Protein AF-A0A399ZXS7-F1 (afdb_monomer)

Structure (mmCIF, N/CA/C/O backbone):
data_AF-A0A399ZXS7-F1
#
_entry.id   AF-A0A399ZXS7-F1
#
loop_
_atom_site.group_PDB
_atom_site.id
_atom_site.type_symbol
_atom_site.label_atom_id
_atom_site.label_alt_id
_atom_site.label_comp_id
_atom_site.label_asym_id
_atom_site.label_entity_id
_atom_site.label_seq_id
_atom_site.pdbx_PDB_ins_code
_atom_site.Cartn_x
_atom_site.Cartn_y
_atom_site.Cartn_z
_atom_site.occupancy
_atom_site.B_iso_or_equiv
_atom_site.auth_seq_id
_atom_site.auth_comp_id
_atom_site.auth_asym_id
_atom_site.auth_atom_id
_atom_site.pdbx_PDB_model_num
ATOM 1 N N . MET A 1 1 ? 24.911 3.613 -15.411 1.00 70.25 1 MET A N 1
ATOM 2 C CA . MET A 1 1 ? 23.514 3.962 -15.050 1.00 70.25 1 MET A CA 1
ATOM 3 C C . MET A 1 1 ? 22.480 3.207 -15.885 1.00 70.25 1 MET A C 1
ATOM 5 O O . MET A 1 1 ? 21.458 2.819 -15.341 1.00 70.25 1 MET A O 1
ATOM 9 N N . THR A 1 2 ? 22.752 2.939 -17.165 1.00 82.31 2 THR A N 1
ATOM 10 C CA . THR A 1 2 ? 21.847 2.236 -18.095 1.00 82.31 2 THR A CA 1
ATOM 11 C C . THR A 1 2 ? 21.507 0.802 -17.672 1.00 82.31 2 THR A C 1
ATOM 13 O O . THR A 1 2 ? 20.351 0.409 -17.765 1.00 82.31 2 THR A O 1
ATOM 16 N N . ALA A 1 3 ? 22.459 0.053 -17.098 1.00 86.25 3 ALA A N 1
ATOM 17 C CA . ALA A 1 3 ? 22.211 -1.308 -16.598 1.00 86.25 3 ALA A CA 1
ATOM 18 C C . ALA A 1 3 ? 21.112 -1.379 -15.516 1.00 86.25 3 ALA A C 1
ATOM 20 O O . ALA A 1 3 ? 20.320 -2.317 -15.493 1.00 86.25 3 ALA A O 1
ATOM 21 N N . PHE A 1 4 ? 21.029 -0.369 -14.643 1.00 86.69 4 PHE A N 1
ATOM 22 C CA . PHE A 1 4 ? 19.985 -0.298 -13.617 1.00 86.69 4 PHE A CA 1
ATOM 23 C C . PHE A 1 4 ? 18.605 -0.018 -14.227 1.00 86.69 4 PHE A C 1
ATOM 25 O O . PHE A 1 4 ? 17.624 -0.627 -13.814 1.00 86.69 4 PHE A O 1
ATOM 32 N N . LEU A 1 5 ? 18.538 0.849 -15.244 1.00 86.25 5 LEU A N 1
ATOM 33 C CA . LEU A 1 5 ? 17.298 1.140 -15.972 1.00 86.25 5 LEU A CA 1
ATOM 34 C C . LEU A 1 5 ? 16.797 -0.084 -16.749 1.00 86.25 5 LEU A C 1
ATOM 36 O O . LEU A 1 5 ? 15.615 -0.389 -16.685 1.00 86.25 5 LEU A O 1
ATOM 40 N N . SER A 1 6 ? 17.699 -0.833 -17.388 1.00 87.62 6 SER A N 1
ATOM 41 C CA . SER A 1 6 ? 17.389 -2.114 -18.043 1.00 87.62 6 SER A CA 1
ATOM 42 C C . SER A 1 6 ? 16.785 -3.129 -17.067 1.00 87.62 6 SER A C 1
ATOM 44 O O . SER A 1 6 ? 15.821 -3.824 -17.388 1.00 87.62 6 SER A O 1
ATOM 46 N N . LEU A 1 7 ? 17.340 -3.220 -15.854 1.00 89.50 7 LEU A N 1
ATOM 47 C CA . LEU A 1 7 ? 16.804 -4.100 -14.818 1.00 89.50 7 LEU A CA 1
ATOM 48 C C . LEU A 1 7 ? 15.416 -3.625 -14.368 1.00 89.50 7 LEU A C 1
ATOM 50 O O . LEU A 1 7 ? 14.494 -4.429 -14.283 1.00 89.50 7 LEU A O 1
ATOM 54 N N . LEU A 1 8 ? 15.243 -2.323 -14.136 1.00 88.62 8 LEU A N 1
ATOM 55 C CA . LEU A 1 8 ? 13.944 -1.742 -13.791 1.00 88.62 8 LEU A CA 1
ATOM 56 C C . LEU A 1 8 ? 12.880 -2.013 -14.856 1.00 88.62 8 LEU A C 1
ATOM 58 O O . LEU A 1 8 ? 11.770 -2.378 -14.488 1.00 88.62 8 LEU A O 1
ATOM 62 N N . ASP A 1 9 ? 13.221 -1.888 -16.136 1.00 89.31 9 ASP A N 1
ATOM 63 C CA . ASP A 1 9 ? 12.300 -2.138 -17.247 1.00 89.31 9 ASP A CA 1
ATOM 64 C C . ASP A 1 9 ? 11.911 -3.623 -17.329 1.00 89.31 9 ASP A C 1
ATOM 66 O O . ASP A 1 9 ? 10.731 -3.974 -17.331 1.00 89.31 9 ASP A O 1
ATOM 70 N N . THR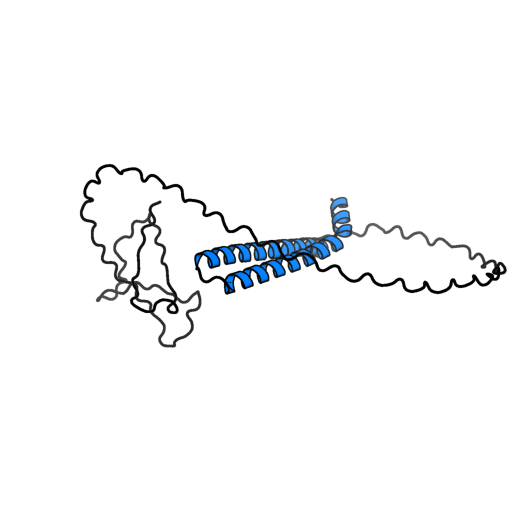 A 1 10 ? 12.901 -4.518 -17.224 1.00 93.00 10 THR A N 1
ATOM 71 C CA . THR A 1 10 ? 12.683 -5.978 -17.204 1.00 93.00 10 THR A CA 1
ATOM 72 C C . THR A 1 10 ? 11.783 -6.412 -16.041 1.00 93.00 10 THR A C 1
ATOM 74 O O . THR A 1 10 ? 10.947 -7.307 -16.183 1.00 93.00 10 THR A O 1
ATOM 77 N N . PHE A 1 11 ? 11.933 -5.779 -14.873 1.00 95.38 11 PHE A N 1
ATOM 78 C CA . PHE A 1 11 ? 11.170 -6.113 -13.669 1.00 95.38 11 PHE A CA 1
ATOM 79 C C . PHE A 1 11 ? 9.956 -5.208 -13.421 1.00 95.38 11 PHE A C 1
ATOM 81 O O . PHE A 1 11 ? 9.241 -5.423 -12.440 1.00 95.38 11 PHE A O 1
ATOM 88 N N . ALA A 1 12 ? 9.658 -4.245 -14.298 1.00 93.38 12 ALA A N 1
ATOM 89 C CA . ALA A 1 12 ? 8.572 -3.285 -14.096 1.00 93.38 12 ALA A CA 1
ATOM 90 C C . ALA A 1 12 ? 7.227 -3.997 -13.890 1.00 93.38 12 ALA A C 1
ATOM 92 O O . ALA A 1 12 ? 6.503 -3.710 -12.935 1.00 93.38 12 ALA A O 1
ATOM 93 N N . ILE A 1 13 ? 6.939 -5.003 -14.724 1.00 95.94 13 ILE A N 1
ATOM 94 C CA . ILE A 1 13 ? 5.722 -5.821 -14.630 1.00 95.94 13 ILE A CA 1
ATOM 95 C C . ILE A 1 13 ? 5.589 -6.508 -13.260 1.00 95.94 13 ILE A C 1
ATOM 97 O O . ILE A 1 13 ? 4.501 -6.548 -12.684 1.00 95.94 13 ILE A O 1
ATOM 101 N N . TRP A 1 14 ? 6.702 -6.982 -12.692 1.00 97.38 14 TRP A N 1
ATOM 102 C CA . TRP A 1 14 ? 6.731 -7.644 -11.389 1.00 97.38 14 TRP A CA 1
ATOM 103 C C . TRP A 1 14 ? 6.484 -6.661 -10.247 1.00 97.38 14 TRP A C 1
ATOM 105 O O . TRP A 1 14 ? 5.747 -6.990 -9.318 1.00 97.38 14 TRP A O 1
ATOM 115 N N . PHE A 1 15 ? 7.025 -5.442 -10.331 1.00 95.94 15 PHE A N 1
ATOM 116 C CA . PHE A 1 15 ? 6.737 -4.388 -9.357 1.00 95.94 15 PHE A CA 1
ATOM 117 C C . PHE A 1 15 ? 5.265 -3.967 -9.381 1.00 95.94 15 PHE A C 1
ATOM 119 O O . PHE A 1 15 ? 4.681 -3.768 -8.315 1.00 95.94 15 PHE A O 1
ATOM 126 N N . TYR A 1 16 ? 4.636 -3.893 -10.558 1.00 95.56 16 TYR A N 1
ATOM 127 C CA . TYR A 1 16 ? 3.201 -3.615 -10.654 1.00 95.56 16 TYR A CA 1
ATOM 128 C C . TYR A 1 16 ? 2.357 -4.735 -10.037 1.00 95.56 16 TYR A C 1
ATOM 130 O O . TYR A 1 16 ? 1.465 -4.448 -9.239 1.00 95.56 16 TYR A O 1
ATOM 138 N N . LEU A 1 17 ? 2.662 -6.005 -10.332 1.00 97.94 17 LEU A N 1
ATOM 139 C CA . LEU A 1 17 ? 1.962 -7.143 -9.723 1.00 97.94 17 LEU A CA 1
ATOM 140 C C . LEU A 1 17 ? 2.122 -7.161 -8.198 1.00 97.94 17 LEU A C 1
ATOM 142 O O . LEU A 1 17 ? 1.132 -7.278 -7.476 1.00 97.94 17 LEU A O 1
ATOM 146 N N . LEU A 1 18 ? 3.349 -6.989 -7.702 1.00 97.56 18 LEU A N 1
ATOM 147 C CA . LEU A 1 18 ? 3.639 -6.945 -6.269 1.00 97.56 18 LEU A CA 1
ATOM 148 C C . LEU A 1 18 ? 2.934 -5.767 -5.585 1.00 97.56 18 LEU A C 1
ATOM 150 O O . LEU A 1 18 ? 2.382 -5.927 -4.498 1.00 97.56 18 LEU A O 1
ATOM 154 N N . GLY A 1 19 ? 2.890 -4.605 -6.236 1.00 97.50 19 GLY A N 1
ATOM 155 C CA . GLY A 1 19 ? 2.179 -3.435 -5.736 1.00 97.50 19 GLY A CA 1
ATOM 156 C C . GLY A 1 19 ? 0.663 -3.645 -5.661 1.00 97.50 19 GLY A C 1
ATOM 157 O O . GLY A 1 19 ? 0.061 -3.326 -4.639 1.00 97.50 19 GLY A O 1
ATOM 158 N N . VAL A 1 20 ? 0.042 -4.246 -6.683 1.00 97.75 20 VAL A N 1
ATOM 159 C CA . VAL A 1 20 ? -1.398 -4.570 -6.670 1.00 97.75 20 VAL A CA 1
ATOM 160 C C . VAL A 1 20 ? -1.726 -5.569 -5.560 1.00 97.75 20 VAL A C 1
ATOM 162 O O . VAL A 1 20 ? -2.664 -5.348 -4.792 1.00 97.75 20 VAL A O 1
ATOM 165 N N . VAL A 1 21 ? -0.935 -6.637 -5.419 1.00 98.19 21 VAL A N 1
ATOM 166 C CA . VAL A 1 21 ? -1.107 -7.621 -4.337 1.00 98.19 21 VAL A CA 1
ATOM 167 C C . VAL A 1 21 ? -0.925 -6.962 -2.966 1.00 98.19 21 VAL A C 1
ATOM 169 O O . VAL A 1 21 ? -1.733 -7.190 -2.065 1.00 98.19 21 VAL A O 1
ATOM 172 N N . GLY A 1 22 ? 0.081 -6.098 -2.812 1.00 97.44 22 GLY A N 1
ATOM 173 C CA . GLY A 1 22 ? 0.327 -5.337 -1.588 1.00 97.44 22 GLY A CA 1
ATOM 174 C C . GLY A 1 22 ? -0.827 -4.401 -1.215 1.00 97.44 22 GLY A C 1
ATOM 175 O O . GLY A 1 22 ? -1.231 -4.350 -0.052 1.00 97.44 22 GLY A O 1
ATOM 176 N N . ILE A 1 23 ? -1.424 -3.715 -2.195 1.00 97.81 23 ILE A N 1
ATOM 177 C CA . ILE A 1 23 ? -2.607 -2.866 -1.988 1.00 97.81 23 ILE A CA 1
ATOM 178 C C . ILE A 1 23 ? -3.813 -3.711 -1.561 1.00 97.81 23 ILE A C 1
ATOM 180 O O . ILE A 1 23 ? -4.470 -3.372 -0.577 1.00 97.81 23 ILE A O 1
ATOM 184 N N . LEU A 1 24 ? -4.087 -4.831 -2.238 1.00 97.88 24 LEU A N 1
ATOM 185 C CA . LEU A 1 24 ? -5.179 -5.739 -1.863 1.00 97.88 24 LEU A CA 1
ATOM 186 C C . LEU A 1 24 ? -4.998 -6.293 -0.443 1.00 97.88 24 LEU A C 1
ATOM 188 O O . LEU A 1 24 ? -5.961 -6.364 0.326 1.00 97.88 24 LEU A O 1
ATOM 192 N N . PHE A 1 25 ? -3.764 -6.629 -0.065 1.00 97.88 25 PHE A N 1
ATOM 193 C CA . PHE A 1 25 ? -3.428 -7.049 1.292 1.00 97.88 25 PHE A CA 1
ATOM 194 C C . PHE A 1 25 ? -3.680 -5.935 2.323 1.00 97.88 25 PHE A C 1
ATOM 196 O O . PHE A 1 25 ? -4.293 -6.184 3.363 1.00 97.88 25 PHE A O 1
ATOM 203 N N . GLY A 1 26 ? -3.291 -4.693 2.015 1.00 96.81 26 GLY A N 1
ATOM 204 C CA . GLY A 1 26 ? -3.579 -3.524 2.852 1.00 96.81 26 GLY A CA 1
ATOM 205 C C . GLY A 1 26 ? -5.081 -3.272 3.027 1.00 96.81 26 GLY A C 1
ATOM 206 O O . GLY A 1 26 ? -5.546 -3.043 4.145 1.00 96.81 26 GLY A O 1
ATOM 207 N N . ILE A 1 27 ? -5.867 -3.400 1.952 1.00 97.44 27 ILE A N 1
ATOM 208 C CA . ILE A 1 27 ? -7.334 -3.291 1.994 1.00 97.44 27 ILE A CA 1
ATOM 209 C C . ILE A 1 27 ? -7.932 -4.375 2.898 1.00 97.44 27 ILE A C 1
ATOM 211 O O . ILE A 1 27 ? -8.787 -4.075 3.736 1.00 97.44 27 ILE A O 1
ATOM 215 N N . LYS A 1 28 ? -7.467 -5.625 2.777 1.00 97.56 28 LYS A N 1
ATOM 216 C CA . LYS A 1 28 ? -7.898 -6.722 3.653 1.00 97.56 28 LYS A CA 1
ATOM 217 C C . LYS A 1 28 ? -7.623 -6.399 5.125 1.00 97.56 28 LYS A C 1
ATOM 219 O O . LYS A 1 28 ? -8.539 -6.493 5.940 1.00 97.56 28 LYS A O 1
ATOM 224 N N . MET A 1 29 ? -6.405 -5.966 5.461 1.00 96.75 29 MET A N 1
ATOM 225 C CA . MET A 1 29 ? -6.056 -5.568 6.832 1.00 96.75 29 MET A CA 1
ATOM 226 C C . MET A 1 29 ? -6.936 -4.427 7.352 1.00 96.75 29 MET A C 1
ATOM 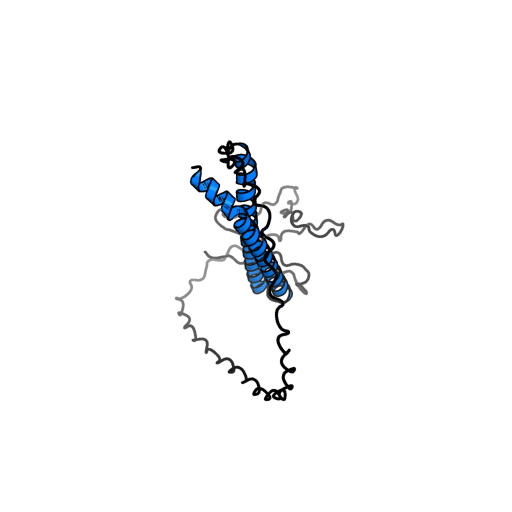228 O O . MET A 1 29 ? -7.345 -4.441 8.513 1.00 96.75 29 MET A O 1
ATOM 232 N N . LEU A 1 30 ? -7.268 -3.456 6.499 1.00 96.19 30 LEU A N 1
ATOM 233 C CA . LEU A 1 30 ? -8.136 -2.343 6.867 1.00 96.19 30 LEU A CA 1
ATOM 234 C C . LEU A 1 30 ? -9.568 -2.806 7.172 1.00 96.19 30 LEU A C 1
ATOM 236 O O . LEU A 1 30 ? -10.179 -2.323 8.128 1.00 96.19 30 LEU A O 1
ATOM 240 N N . PHE A 1 31 ? -10.111 -3.746 6.393 1.00 97.38 31 PHE A N 1
ATOM 241 C CA . PHE A 1 31 ? -11.417 -4.341 6.684 1.00 97.38 31 PHE A CA 1
ATOM 242 C C . PHE A 1 31 ? -11.410 -5.137 7.986 1.00 97.38 31 PHE A C 1
ATOM 244 O O . PHE A 1 31 ? -12.339 -4.989 8.782 1.00 97.38 31 PHE A O 1
ATOM 251 N N . ASP A 1 32 ? -10.357 -5.915 8.234 1.00 96.25 32 ASP A N 1
ATOM 252 C CA . ASP A 1 32 ? -10.213 -6.692 9.465 1.00 96.25 32 ASP A CA 1
ATOM 253 C C . ASP A 1 32 ? -10.122 -5.756 10.693 1.00 96.25 32 ASP A C 1
ATOM 255 O O . ASP A 1 32 ? -10.828 -5.960 11.684 1.00 96.25 32 ASP A O 1
ATOM 259 N N . ALA A 1 33 ? -9.370 -4.650 10.601 1.00 95.38 33 ALA A N 1
ATOM 260 C CA . ALA A 1 33 ? -9.300 -3.624 11.647 1.00 95.38 33 ALA A CA 1
ATOM 261 C C . ALA A 1 33 ? -10.648 -2.914 11.877 1.00 95.38 33 ALA A C 1
ATOM 263 O O . ALA A 1 33 ? -11.069 -2.729 13.020 1.00 95.38 33 ALA A O 1
ATOM 264 N N . ARG A 1 34 ? -11.373 -2.562 10.806 1.00 94.50 34 ARG A N 1
ATOM 265 C CA . ARG A 1 34 ? -12.714 -1.955 10.907 1.00 94.50 34 ARG A CA 1
ATOM 266 C C . ARG A 1 34 ? -13.735 -2.906 11.514 1.00 94.50 34 ARG A C 1
ATOM 268 O O . ARG A 1 34 ? -14.610 -2.463 12.254 1.00 94.50 34 ARG A O 1
ATOM 275 N N . ARG A 1 35 ? -13.650 -4.198 11.192 1.00 95.44 35 ARG A N 1
ATOM 276 C CA . ARG A 1 35 ? -14.524 -5.217 11.772 1.00 95.44 35 ARG A CA 1
ATOM 277 C C . ARG A 1 35 ? -14.259 -5.356 13.267 1.00 95.44 35 ARG A C 1
ATOM 279 O O . ARG A 1 35 ? -15.221 -5.337 14.025 1.00 95.44 35 ARG A O 1
ATOM 286 N N . ALA A 1 36 ? -12.990 -5.402 13.677 1.00 94.81 36 ALA A N 1
ATOM 287 C CA . ALA A 1 36 ? -12.611 -5.436 15.088 1.00 94.81 36 ALA A CA 1
ATOM 288 C C . ALA A 1 36 ? -13.116 -4.196 15.844 1.00 94.81 36 ALA A C 1
ATOM 290 O O . ALA A 1 36 ? -13.767 -4.335 16.873 1.00 94.81 36 ALA A O 1
ATOM 291 N N . ALA A 1 37 ? -12.933 -2.995 15.285 1.00 94.06 37 ALA A N 1
ATOM 292 C CA . ALA A 1 37 ? -13.393 -1.748 15.902 1.00 94.06 37 ALA A CA 1
ATOM 293 C C . ALA A 1 37 ? -14.918 -1.680 16.119 1.00 94.06 37 ALA A C 1
ATOM 295 O O . ALA A 1 37 ? -15.384 -0.959 16.995 1.00 94.06 37 ALA A O 1
ATOM 296 N N . ARG A 1 38 ? -15.715 -2.408 15.322 1.00 93.88 38 ARG A N 1
ATOM 297 C CA . ARG A 1 38 ? -17.179 -2.473 15.486 1.00 93.88 38 ARG A CA 1
ATOM 298 C C . ARG A 1 38 ? -17.625 -3.431 16.588 1.00 93.88 38 ARG A C 1
ATOM 300 O O . ARG A 1 38 ? -18.753 -3.314 17.050 1.00 93.88 38 ARG A O 1
ATOM 307 N N . THR A 1 39 ? -16.787 -4.395 16.962 1.00 96.31 39 THR A N 1
ATOM 308 C CA . THR A 1 39 ? -17.126 -5.423 17.958 1.00 96.31 39 THR A CA 1
ATOM 309 C C . THR A 1 39 ? -16.624 -5.100 19.363 1.00 96.31 39 THR A C 1
ATOM 311 O O . THR A 1 39 ? -17.034 -5.757 20.313 1.00 96.31 39 THR A O 1
ATOM 314 N N . THR A 1 40 ? -15.745 -4.111 19.509 1.00 95.06 40 THR A N 1
ATOM 315 C CA . THR A 1 40 ? -15.150 -3.724 20.793 1.00 95.06 40 THR A CA 1
ATOM 316 C C . THR A 1 40 ? -16.048 -2.738 21.535 1.00 95.06 40 THR A C 1
ATOM 318 O O . THR A 1 40 ? -16.435 -1.714 20.972 1.00 95.06 40 THR A O 1
ATOM 321 N N . LEU A 1 41 ? -16.355 -3.023 22.803 1.00 94.38 41 LEU A N 1
ATOM 322 C CA . LEU A 1 41 ? -17.134 -2.127 23.671 1.00 94.38 41 LEU A CA 1
ATOM 323 C C . LEU A 1 41 ? -16.248 -1.173 24.480 1.00 94.38 41 LEU A C 1
ATOM 325 O O . LEU A 1 41 ? -16.730 -0.153 24.967 1.00 94.38 41 LEU A O 1
ATOM 329 N N . PHE A 1 42 ? -14.960 -1.485 24.632 1.00 95.75 42 PHE A N 1
ATOM 330 C CA . PHE A 1 42 ? -14.044 -0.687 25.436 1.00 95.75 42 PHE A CA 1
ATOM 331 C C . PHE A 1 42 ? -13.261 0.305 24.579 1.00 95.75 42 PHE A C 1
ATOM 333 O O . PHE A 1 42 ? -12.686 -0.048 23.550 1.00 95.75 42 PHE A O 1
ATOM 340 N N . THR A 1 43 ? -13.161 1.547 25.059 1.00 93.06 43 THR A N 1
ATOM 341 C CA . THR A 1 43 ? -12.425 2.608 24.353 1.00 93.06 43 THR A CA 1
ATOM 342 C C . THR A 1 43 ? -10.942 2.269 24.157 1.00 93.06 43 THR A C 1
ATOM 344 O O . THR A 1 43 ? -10.358 2.660 23.152 1.00 93.06 43 THR A O 1
ATOM 347 N N . LEU A 1 44 ? -10.342 1.512 25.087 1.00 94.50 44 LEU A N 1
ATOM 348 C CA . LEU A 1 44 ? -8.947 1.062 24.996 1.00 94.50 44 LEU A CA 1
ATOM 349 C C . LEU A 1 44 ? -8.732 0.105 23.817 1.00 94.50 44 LEU A C 1
ATOM 351 O O . LEU A 1 44 ? -7.741 0.203 23.098 1.00 94.50 44 LEU A O 1
ATOM 355 N N . GLU A 1 45 ? -9.684 -0.794 23.571 1.00 92.25 45 GLU A N 1
ATOM 356 C CA . GLU A 1 45 ? -9.623 -1.707 22.428 1.00 92.25 45 GLU A CA 1
ATOM 357 C C . GLU A 1 45 ? -9.843 -0.962 21.106 1.00 92.25 45 GLU A C 1
ATOM 359 O O . GLU A 1 45 ? -9.250 -1.307 20.082 1.00 92.25 45 GLU A O 1
ATOM 364 N N . GLN A 1 46 ? -10.650 0.103 21.133 1.00 91.06 46 GLN A N 1
ATOM 365 C CA . GLN A 1 46 ? -10.878 0.961 19.976 1.00 91.06 46 GLN A CA 1
ATOM 366 C C . GLN A 1 46 ? -9.612 1.731 19.568 1.00 91.06 46 GLN A C 1
ATOM 368 O O . GLN A 1 46 ? -9.334 1.851 18.374 1.00 91.06 46 GLN A O 1
ATOM 373 N N . GLU A 1 47 ? -8.817 2.203 20.533 1.00 92.69 47 GLU A N 1
ATOM 374 C CA . GLU A 1 47 ? -7.512 2.831 20.274 1.00 92.69 47 GLU A CA 1
ATOM 375 C C . GLU A 1 47 ? -6.509 1.821 19.696 1.00 92.69 47 GLU A C 1
ATOM 377 O O . GLU A 1 47 ? -5.787 2.112 18.743 1.00 92.69 47 GLU A O 1
ATOM 382 N N . GLN A 1 48 ? -6.526 0.576 20.175 1.00 95.00 48 GLN A N 1
ATOM 383 C CA . GLN A 1 48 ? -5.696 -0.467 19.575 1.00 95.00 48 GLN A CA 1
ATOM 384 C C . GLN A 1 48 ? -6.137 -0.808 18.139 1.00 95.00 48 GLN A C 1
ATOM 386 O O . GLN A 1 48 ? -5.305 -1.083 17.268 1.00 95.00 48 GLN A O 1
ATOM 391 N N . ALA A 1 49 ? -7.443 -0.797 17.861 1.00 93.25 49 ALA A N 1
ATOM 392 C CA . ALA A 1 49 ? -7.970 -1.033 16.521 1.00 93.25 49 ALA A CA 1
ATOM 393 C C . ALA A 1 49 ? -7.630 0.113 15.550 1.00 93.25 49 ALA A C 1
ATOM 395 O O . ALA A 1 49 ? -7.369 -0.150 14.371 1.00 93.25 49 ALA A O 1
ATOM 396 N N . SER A 1 50 ? -7.587 1.363 16.025 1.00 92.81 50 SER A N 1
ATOM 397 C CA . SER A 1 50 ? -7.197 2.512 15.202 1.00 92.81 50 SER A CA 1
ATOM 398 C C . SER A 1 50 ? -5.708 2.486 14.842 1.00 92.81 50 SER A C 1
ATOM 400 O O . SER A 1 50 ? -5.384 2.730 13.679 1.00 92.81 50 SER A O 1
ATOM 402 N N . ASP A 1 51 ? -4.819 2.078 15.758 1.00 96.00 51 ASP A N 1
ATOM 403 C CA . ASP A 1 51 ? -3.389 1.896 15.447 1.00 96.00 51 ASP A CA 1
ATOM 404 C C . ASP A 1 51 ? -3.187 0.839 14.347 1.00 96.00 51 ASP A C 1
ATOM 406 O O . ASP A 1 51 ? -2.454 1.044 13.376 1.00 96.00 51 ASP A O 1
ATOM 410 N N . ARG A 1 52 ? -3.924 -0.280 14.418 1.00 94.88 52 ARG A N 1
ATOM 411 C CA . ARG A 1 52 ? -3.897 -1.312 13.363 1.00 94.88 52 ARG A CA 1
ATOM 412 C C . ARG A 1 52 ? -4.390 -0.779 12.018 1.00 94.88 52 ARG A C 1
ATOM 414 O O . ARG A 1 52 ? -3.795 -1.090 10.986 1.00 94.88 52 ARG A O 1
ATOM 421 N N . ALA A 1 53 ? -5.449 0.030 12.017 1.00 94.69 53 ALA A N 1
ATOM 422 C CA . ALA A 1 53 ? -5.952 0.655 10.799 1.00 94.69 53 ALA A CA 1
ATOM 423 C C . ALA A 1 53 ? -4.928 1.632 10.197 1.00 94.69 53 ALA A C 1
ATOM 425 O O . ALA A 1 53 ? -4.727 1.627 8.983 1.00 94.69 53 ALA A O 1
ATOM 426 N N . PHE A 1 54 ? -4.238 2.419 11.028 1.00 95.69 54 PHE A N 1
ATOM 427 C CA . PHE A 1 54 ? -3.197 3.342 10.573 1.00 95.69 54 PHE A CA 1
ATOM 428 C C . PHE A 1 54 ? -2.021 2.601 9.925 1.00 95.69 54 PHE A C 1
ATOM 430 O O . PHE A 1 54 ? -1.592 2.963 8.830 1.00 95.69 54 PHE A O 1
ATOM 437 N N . ARG A 1 55 ? -1.565 1.493 10.524 1.00 95.94 55 ARG A N 1
ATOM 438 C CA . ARG A 1 55 ? -0.531 0.634 9.919 1.00 95.94 55 ARG A CA 1
ATOM 439 C C . ARG A 1 55 ? -0.958 0.081 8.559 1.00 95.94 55 ARG A C 1
ATOM 441 O O . ARG A 1 55 ? -0.157 0.093 7.630 1.00 95.94 55 ARG A O 1
ATOM 448 N N . ALA A 1 56 ? -2.210 -0.355 8.413 1.00 95.69 56 ALA A N 1
ATOM 449 C CA . ALA A 1 56 ? -2.729 -0.832 7.129 1.00 95.69 56 ALA A CA 1
ATOM 450 C C . ALA A 1 56 ? -2.708 0.270 6.052 1.00 95.69 56 ALA A C 1
ATOM 452 O O . ALA A 1 56 ? -2.313 0.015 4.914 1.00 95.69 56 ALA A O 1
ATOM 453 N N . VAL A 1 57 ? -3.069 1.506 6.421 1.00 97.12 57 VAL A N 1
ATOM 454 C CA . VAL A 1 57 ? -2.999 2.674 5.526 1.00 97.12 57 VAL A CA 1
ATOM 455 C C . VAL A 1 57 ? -1.556 2.985 5.131 1.00 97.12 57 VAL A C 1
ATOM 457 O O . VAL A 1 57 ? -1.304 3.237 3.956 1.00 97.12 57 VAL A O 1
ATOM 460 N N . LEU A 1 58 ? -0.603 2.918 6.066 1.00 97.25 58 LEU A N 1
ATOM 461 C CA . LEU A 1 58 ? 0.816 3.121 5.759 1.00 97.25 58 LEU A CA 1
ATOM 462 C C . LEU A 1 58 ? 1.355 2.066 4.789 1.00 97.25 58 LEU A C 1
ATOM 464 O O . LEU A 1 58 ? 2.055 2.417 3.845 1.00 97.25 58 LEU A O 1
ATOM 468 N N . VAL A 1 59 ? 0.999 0.791 4.973 1.00 95.25 59 VAL A N 1
ATOM 469 C CA . VAL A 1 59 ? 1.395 -0.288 4.052 1.00 95.25 59 VAL A CA 1
ATOM 470 C C . VAL A 1 59 ? 0.814 -0.047 2.656 1.00 95.25 59 VAL A C 1
ATOM 472 O O . VAL A 1 59 ? 1.545 -0.090 1.668 1.00 95.25 59 VAL A O 1
ATOM 475 N N . MET A 1 60 ? -0.481 0.275 2.564 1.00 97.44 60 MET A N 1
ATOM 476 C CA . MET A 1 60 ? -1.137 0.589 1.290 1.00 97.44 60 MET A CA 1
ATOM 477 C C . MET A 1 60 ? -0.501 1.813 0.611 1.00 97.44 60 MET A C 1
ATOM 479 O O . MET A 1 60 ? -0.226 1.789 -0.590 1.00 97.44 60 MET A O 1
ATOM 483 N N . GLY A 1 61 ? -0.225 2.866 1.385 1.00 97.56 61 GLY A N 1
ATOM 484 C CA . GLY A 1 61 ? 0.455 4.075 0.927 1.00 97.56 61 GLY A CA 1
ATOM 485 C C . GLY A 1 61 ? 1.873 3.797 0.431 1.00 97.56 61 GLY A C 1
ATOM 486 O O . GLY A 1 61 ? 2.250 4.300 -0.622 1.00 97.56 61 GLY A O 1
ATOM 487 N N . GLY A 1 62 ? 2.624 2.932 1.119 1.00 97.94 62 GLY A N 1
ATOM 488 C CA . GLY A 1 62 ? 3.964 2.503 0.715 1.00 97.94 62 GLY A CA 1
ATOM 489 C C . GLY A 1 62 ? 3.979 1.794 -0.641 1.00 97.94 62 GLY A C 1
ATOM 490 O O . GLY A 1 62 ? 4.767 2.159 -1.511 1.00 97.94 62 GLY A O 1
ATOM 491 N N . PHE A 1 63 ? 3.070 0.840 -0.871 1.00 98.12 63 PHE A N 1
ATOM 492 C CA . PHE A 1 63 ? 2.953 0.175 -2.177 1.00 98.12 63 PHE A CA 1
ATOM 493 C C . PHE A 1 63 ? 2.459 1.115 -3.281 1.00 98.12 63 PHE A C 1
ATOM 495 O O . PHE A 1 63 ? 2.939 1.041 -4.412 1.00 98.12 63 PHE A O 1
ATOM 502 N N . THR A 1 64 ? 1.545 2.033 -2.956 1.00 97.81 64 THR A N 1
ATOM 503 C CA . THR A 1 64 ? 1.072 3.053 -3.905 1.00 97.81 64 THR A CA 1
ATOM 504 C C . THR A 1 64 ? 2.212 3.984 -4.318 1.00 97.81 64 THR A C 1
ATOM 506 O O . THR A 1 64 ? 2.387 4.254 -5.504 1.00 97.81 64 THR A O 1
ATOM 509 N N . LEU A 1 65 ? 3.030 4.428 -3.357 1.00 98.06 65 LEU A N 1
ATOM 510 C CA . LEU A 1 65 ? 4.216 5.240 -3.611 1.00 98.06 65 LEU A CA 1
ATOM 511 C C . LEU A 1 65 ? 5.239 4.475 -4.460 1.00 98.06 65 LEU A C 1
ATOM 513 O O . LEU A 1 65 ? 5.771 5.035 -5.411 1.00 98.06 65 LEU A O 1
ATOM 517 N N . LEU A 1 66 ? 5.472 3.191 -4.172 1.00 96.50 66 LEU A N 1
ATOM 518 C CA . LEU A 1 66 ? 6.364 2.341 -4.965 1.00 96.50 66 LEU A CA 1
ATOM 519 C C . LEU A 1 66 ? 5.912 2.262 -6.429 1.00 96.50 66 LEU A C 1
ATOM 521 O O . LEU A 1 66 ? 6.718 2.503 -7.327 1.00 96.50 66 LEU A O 1
ATOM 525 N N . ILE A 1 67 ? 4.626 1.991 -6.677 1.00 96.81 67 ILE A N 1
ATOM 526 C CA . ILE A 1 67 ? 4.060 1.973 -8.035 1.00 96.81 67 ILE A CA 1
ATOM 527 C C . ILE A 1 67 ? 4.220 3.344 -8.703 1.00 96.81 67 ILE A C 1
ATOM 529 O O . ILE A 1 67 ? 4.626 3.412 -9.863 1.00 96.81 67 ILE A O 1
ATOM 533 N N . ALA A 1 68 ? 3.928 4.430 -7.983 1.00 97.44 68 ALA A N 1
ATOM 534 C CA . ALA A 1 68 ? 4.040 5.789 -8.505 1.00 97.44 68 ALA A CA 1
ATOM 535 C C . ALA A 1 68 ? 5.484 6.153 -8.879 1.00 97.44 68 ALA A C 1
ATOM 537 O O . ALA A 1 68 ? 5.702 6.779 -9.913 1.00 97.44 68 ALA A O 1
ATOM 538 N N . VAL A 1 69 ? 6.472 5.727 -8.087 1.00 96.06 69 VAL A N 1
ATOM 539 C CA . VAL A 1 69 ? 7.896 5.937 -8.381 1.00 96.06 69 VAL A CA 1
ATOM 540 C C . VAL A 1 69 ? 8.314 5.160 -9.627 1.00 96.06 69 VAL A C 1
ATOM 542 O O . VAL A 1 69 ? 8.914 5.750 -10.520 1.00 96.06 69 VAL A O 1
ATOM 545 N N . VAL A 1 70 ? 7.962 3.873 -9.736 1.00 94.69 70 VAL A N 1
ATOM 546 C CA . VAL A 1 70 ? 8.281 3.060 -10.927 1.00 94.69 70 VAL A CA 1
ATOM 547 C C . VAL A 1 70 ? 7.617 3.640 -12.179 1.00 94.69 70 VAL A C 1
ATOM 549 O O . VAL A 1 70 ? 8.274 3.822 -13.202 1.00 94.69 70 VAL A O 1
ATOM 552 N N . ALA A 1 71 ? 6.337 4.010 -12.088 1.00 94.94 71 ALA A N 1
ATOM 553 C CA . ALA A 1 71 ? 5.618 4.652 -13.185 1.00 94.94 71 ALA A CA 1
ATOM 554 C C . ALA A 1 71 ? 6.228 6.009 -13.565 1.00 94.94 71 ALA A C 1
ATOM 556 O O . ALA A 1 71 ? 6.376 6.299 -14.748 1.00 94.94 71 ALA A O 1
ATOM 557 N N . GLY A 1 72 ? 6.623 6.818 -12.580 1.00 95.31 72 GLY A N 1
ATOM 558 C CA . GLY A 1 72 ? 7.296 8.093 -12.803 1.00 95.31 72 GLY A CA 1
ATOM 559 C C . GLY A 1 72 ? 8.643 7.919 -13.501 1.00 95.31 72 GLY A C 1
ATOM 560 O O . GLY A 1 72 ? 8.915 8.607 -14.481 1.00 95.31 72 GLY A O 1
ATOM 561 N N . ILE A 1 73 ? 9.465 6.963 -13.060 1.00 92.75 73 ILE A N 1
ATOM 562 C CA . ILE A 1 73 ? 10.742 6.656 -13.718 1.00 92.75 73 ILE A CA 1
ATOM 563 C C . ILE A 1 73 ? 10.495 6.246 -15.173 1.00 92.75 73 ILE A C 1
ATOM 565 O O . ILE A 1 73 ? 11.115 6.812 -16.067 1.00 92.75 73 ILE A O 1
ATOM 569 N N . ASN A 1 74 ? 9.544 5.351 -15.442 1.00 90.69 74 ASN A N 1
ATOM 570 C CA . ASN A 1 74 ? 9.242 4.935 -16.814 1.00 90.69 74 ASN A CA 1
ATOM 571 C C . ASN A 1 74 ? 8.713 6.089 -17.681 1.00 90.69 74 ASN A C 1
ATOM 573 O O . ASN A 1 74 ? 9.122 6.223 -18.832 1.00 90.69 74 ASN A O 1
ATOM 577 N N . ALA A 1 75 ? 7.862 6.958 -17.130 1.00 93.81 75 ALA A N 1
ATOM 578 C CA . ALA A 1 75 ? 7.279 8.082 -17.860 1.00 93.81 75 ALA A CA 1
ATOM 579 C C . ALA A 1 75 ? 8.285 9.205 -18.164 1.00 93.81 75 ALA A C 1
ATOM 581 O O . ALA A 1 75 ? 8.226 9.800 -19.237 1.00 93.81 75 ALA A O 1
ATOM 582 N N . PHE A 1 76 ? 9.203 9.507 -17.239 1.00 95.25 76 PHE A N 1
ATOM 583 C CA . PHE A 1 76 ? 10.140 10.629 -17.382 1.00 95.25 76 PHE A CA 1
ATOM 584 C C . PHE A 1 76 ? 11.530 10.214 -17.874 1.00 95.25 76 PHE A C 1
ATOM 586 O O . PHE A 1 76 ? 12.203 11.006 -18.529 1.00 95.25 76 PHE A O 1
ATOM 593 N N . VAL A 1 77 ? 11.986 8.998 -17.572 1.00 90.19 77 VAL A N 1
ATOM 594 C CA . VAL A 1 77 ? 13.313 8.512 -17.983 1.00 90.19 77 VAL A CA 1
ATOM 595 C C . VAL A 1 77 ? 13.230 7.735 -19.290 1.00 90.19 77 VAL A C 1
ATOM 597 O O . VAL A 1 77 ? 14.090 7.931 -20.142 1.00 90.19 77 VAL A O 1
ATOM 600 N N . GLY A 1 78 ? 12.182 6.929 -19.488 1.00 86.56 78 GLY A N 1
ATOM 601 C CA . GLY A 1 78 ? 12.004 6.101 -20.688 1.00 86.56 78 GLY A CA 1
ATOM 602 C C . GLY A 1 78 ? 12.163 6.872 -22.006 1.00 86.56 78 GLY A C 1
ATOM 603 O O . GLY A 1 78 ? 13.001 6.487 -22.817 1.00 86.56 78 GLY A O 1
ATOM 604 N N . PRO A 1 79 ? 11.464 8.007 -22.209 1.00 88.06 79 PRO A N 1
ATOM 605 C CA . PRO A 1 79 ? 11.581 8.788 -23.444 1.00 88.06 79 PRO A CA 1
ATOM 606 C C . PRO A 1 79 ? 12.959 9.422 -23.676 1.00 88.06 79 PRO A C 1
ATOM 608 O O . PRO A 1 79 ? 13.296 9.756 -24.808 1.00 88.06 79 PRO A O 1
ATOM 611 N N . ASN A 1 80 ? 13.746 9.620 -22.614 1.00 88.31 80 ASN A N 1
ATOM 612 C CA . ASN A 1 80 ? 15.069 10.244 -22.690 1.00 88.31 80 ASN A CA 1
ATOM 613 C C . ASN A 1 80 ? 16.187 9.233 -22.981 1.00 88.31 80 ASN A C 1
ATOM 615 O O . ASN A 1 80 ? 17.320 9.631 -23.251 1.00 88.31 80 ASN A O 1
ATOM 619 N N . VAL A 1 81 ? 15.895 7.933 -22.916 1.00 84.81 81 VAL A N 1
ATOM 620 C CA . VAL A 1 81 ? 16.834 6.890 -23.316 1.00 84.81 81 VAL A CA 1
ATOM 621 C C . VAL A 1 81 ? 16.666 6.680 -24.814 1.00 84.81 81 VAL A C 1
ATOM 623 O O . VAL A 1 81 ? 15.677 6.104 -25.261 1.00 84.81 81 VAL A O 1
ATOM 626 N N . THR A 1 82 ? 17.630 7.166 -25.601 1.00 84.00 82 THR A N 1
ATOM 627 C CA . THR A 1 82 ? 17.699 6.848 -27.030 1.00 84.00 82 THR A CA 1
ATOM 628 C C . THR A 1 82 ? 17.679 5.328 -27.170 1.00 84.00 82 THR A C 1
ATOM 630 O O . THR A 1 82 ? 18.537 4.682 -26.559 1.00 84.00 82 THR A O 1
ATOM 633 N N . PRO A 1 83 ? 16.723 4.742 -27.915 1.00 76.75 83 PRO A N 1
ATOM 634 C CA . PRO A 1 83 ? 16.705 3.305 -28.116 1.00 76.75 83 PRO A CA 1
ATOM 635 C C . PRO A 1 83 ? 18.050 2.904 -28.715 1.00 76.75 83 PRO A C 1
ATOM 637 O O . PRO A 1 83 ? 18.477 3.466 -29.728 1.00 76.75 83 PRO A O 1
ATOM 640 N N . GLU A 1 84 ? 18.743 1.977 -28.052 1.00 77.25 84 GLU A N 1
ATOM 641 C CA . GLU A 1 84 ? 19.915 1.343 -28.644 1.00 77.25 84 GLU A CA 1
ATOM 642 C C . GLU A 1 84 ? 19.456 0.762 -29.987 1.00 77.25 84 GLU A C 1
ATOM 644 O O . GLU A 1 84 ? 18.344 0.215 -30.035 1.00 77.25 84 GLU A O 1
ATOM 649 N N . PRO A 1 85 ? 20.206 0.964 -31.088 1.00 78.50 85 PRO A N 1
ATOM 650 C CA . PRO A 1 85 ? 19.818 0.436 -32.383 1.00 78.50 85 PRO A CA 1
ATOM 651 C C . PRO A 1 85 ? 19.585 -1.052 -32.188 1.00 78.50 85 PRO A C 1
ATOM 653 O O . PRO A 1 85 ? 20.517 -1.812 -31.945 1.00 78.50 85 PRO A O 1
ATOM 656 N N . THR A 1 86 ? 18.312 -1.447 -32.198 1.00 76.50 86 THR A N 1
ATOM 657 C CA . THR A 1 86 ? 17.955 -2.852 -32.170 1.00 76.50 86 THR A CA 1
ATOM 658 C C . THR A 1 86 ? 18.664 -3.417 -33.380 1.00 76.50 86 THR A C 1
ATOM 660 O O . THR A 1 86 ? 18.415 -2.930 -34.486 1.00 76.50 86 THR A O 1
ATOM 663 N N . ASP A 1 87 ? 19.593 -4.350 -33.165 1.00 70.50 87 ASP A N 1
ATOM 664 C CA . ASP A 1 87 ? 20.169 -5.147 -34.237 1.00 70.50 87 ASP A CA 1
ATOM 665 C C . ASP A 1 87 ? 18.984 -5.849 -34.889 1.00 70.50 87 ASP A C 1
ATOM 667 O O . ASP A 1 87 ? 18.540 -6.912 -34.459 1.00 70.50 87 ASP A O 1
ATOM 671 N N . VAL A 1 88 ? 18.381 -5.177 -35.870 1.00 76.31 88 VAL A N 1
ATOM 672 C CA . VAL A 1 88 ? 17.372 -5.753 -36.733 1.00 76.31 88 VAL A CA 1
ATOM 673 C C . VAL A 1 88 ? 18.131 -6.887 -37.391 1.00 76.31 88 VAL A C 1
ATOM 675 O O . VAL A 1 88 ? 19.065 -6.594 -38.148 1.00 76.31 88 VAL A O 1
ATOM 678 N N . PRO A 1 89 ? 17.825 -8.160 -37.067 1.00 75.38 89 PRO A N 1
ATOM 679 C CA . PRO A 1 89 ? 18.528 -9.259 -37.689 1.00 75.38 89 PRO A CA 1
ATOM 680 C C . PRO A 1 89 ? 18.349 -9.048 -39.184 1.00 75.38 89 PRO A C 1
ATOM 682 O O . PRO A 1 89 ? 17.213 -8.960 -39.665 1.00 75.38 89 PRO A O 1
ATOM 685 N N . ALA A 1 90 ? 19.467 -8.850 -39.892 1.00 79.50 90 ALA A N 1
ATOM 686 C CA . ALA A 1 90 ? 19.445 -8.703 -41.337 1.00 79.50 90 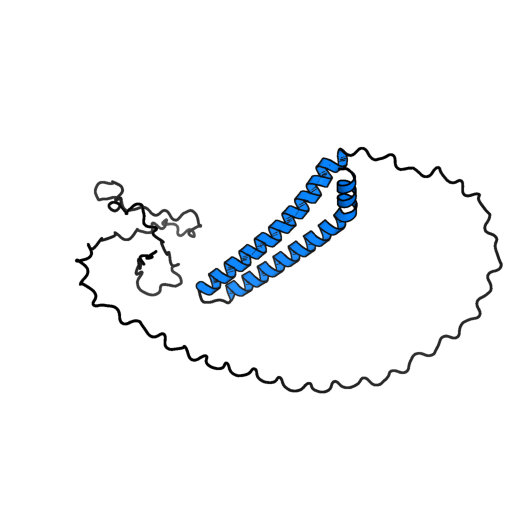ALA A CA 1
ATOM 687 C C . ALA A 1 90 ? 18.568 -9.841 -41.862 1.00 79.50 90 ALA A C 1
ATOM 689 O O . ALA A 1 90 ? 18.773 -10.968 -41.405 1.00 79.50 90 ALA A O 1
ATOM 690 N N . PRO A 1 91 ? 17.552 -9.560 -42.701 1.00 77.25 91 PRO A N 1
ATOM 691 C CA . PRO A 1 91 ? 16.557 -10.550 -43.072 1.00 77.25 91 PRO A CA 1
ATOM 692 C C . PRO A 1 91 ? 17.290 -11.783 -43.582 1.00 77.25 91 PRO A C 1
ATOM 694 O O . PRO A 1 91 ? 17.855 -11.770 -44.676 1.00 77.25 91 PRO A O 1
ATOM 697 N N . THR A 1 92 ? 17.337 -12.827 -42.752 1.00 78.44 92 THR A N 1
ATOM 698 C CA . THR A 1 92 ? 17.929 -14.094 -43.137 1.00 78.44 92 THR A CA 1
ATOM 699 C C . THR A 1 92 ? 17.017 -14.589 -44.234 1.00 78.44 92 THR A C 1
ATOM 701 O O . THR A 1 92 ? 15.887 -14.996 -43.966 1.00 78.44 92 THR A O 1
ATOM 704 N N . THR A 1 93 ? 17.461 -14.470 -45.483 1.00 76.38 93 THR A N 1
ATOM 705 C CA . THR A 1 93 ? 16.811 -15.105 -46.619 1.00 76.38 93 THR A CA 1
ATOM 706 C C . THR A 1 93 ? 16.819 -16.590 -46.318 1.00 76.38 93 THR A C 1
ATOM 708 O O . THR A 1 93 ? 17.816 -17.266 -46.561 1.00 76.38 93 THR A O 1
ATOM 711 N N . VAL A 1 94 ? 15.744 -17.079 -45.702 1.00 73.56 94 VAL A N 1
ATOM 712 C CA . VAL A 1 94 ? 15.513 -18.504 -45.536 1.00 73.56 94 VAL A CA 1
ATOM 713 C C . VAL A 1 94 ? 15.392 -19.011 -46.966 1.00 73.56 94 VAL A C 1
ATOM 715 O O . VAL A 1 94 ? 14.456 -18.597 -47.660 1.00 73.56 94 VAL A O 1
ATOM 718 N N . PRO A 1 95 ? 16.353 -19.803 -47.475 1.00 74.75 95 PRO A N 1
ATOM 719 C CA . PRO A 1 95 ? 16.177 -20.400 -48.781 1.00 74.75 95 PRO A CA 1
ATOM 720 C C . PRO A 1 95 ? 14.878 -21.190 -48.703 1.00 74.75 95 PRO A C 1
ATOM 722 O O . PRO A 1 95 ? 14.693 -21.995 -47.790 1.00 74.75 95 PRO A O 1
ATOM 725 N N . TYR A 1 96 ? 13.950 -20.895 -49.610 1.00 77.50 96 TYR A N 1
ATOM 726 C CA . TYR A 1 96 ? 12.731 -21.670 -49.754 1.00 77.50 96 TYR A CA 1
ATOM 727 C C . TYR A 1 96 ? 13.147 -23.087 -50.150 1.00 77.50 96 TYR A C 1
ATOM 729 O O . TYR A 1 96 ? 13.365 -23.388 -51.322 1.00 77.50 96 TYR A O 1
ATOM 737 N N . THR A 1 97 ? 13.340 -23.950 -49.158 1.00 77.31 97 THR A N 1
ATOM 738 C CA . THR A 1 97 ? 13.417 -25.385 -49.358 1.00 77.31 97 THR A CA 1
ATOM 739 C C . THR A 1 97 ? 11.977 -25.851 -49.521 1.00 77.31 97 THR A C 1
ATOM 741 O O . THR A 1 97 ? 11.204 -25.758 -48.563 1.00 77.31 97 THR A O 1
ATOM 744 N N . PRO A 1 98 ? 11.571 -26.298 -50.725 1.00 79.94 98 PRO A N 1
ATOM 745 C CA . PRO A 1 98 ? 10.238 -26.844 -50.907 1.00 79.94 98 PRO A CA 1
ATOM 746 C C . PRO A 1 98 ? 10.040 -27.968 -49.883 1.00 79.94 98 PRO A C 1
ATOM 748 O O . PRO A 1 98 ? 10.962 -28.768 -49.683 1.00 79.94 98 PRO A O 1
ATOM 751 N N . PRO A 1 99 ? 8.885 -28.020 -49.196 1.00 76.81 99 PRO A N 1
ATOM 752 C CA . PRO A 1 99 ? 8.628 -29.064 -48.222 1.00 76.81 99 PRO A CA 1
ATOM 753 C C . PRO A 1 99 ? 8.750 -30.411 -48.930 1.00 76.81 99 PRO A C 1
ATOM 755 O O . PRO A 1 99 ? 8.000 -30.711 -49.860 1.00 76.81 99 PRO A O 1
ATOM 758 N N . LEU A 1 100 ? 9.730 -31.212 -48.515 1.00 76.06 100 LEU A N 1
ATOM 759 C CA . LEU A 1 100 ? 9.851 -32.583 -48.973 1.00 76.06 100 LEU A CA 1
ATOM 760 C C . LEU A 1 100 ? 8.650 -33.330 -48.390 1.00 76.06 100 LEU A C 1
ATOM 762 O O . LEU A 1 100 ? 8.587 -33.576 -47.186 1.00 76.06 100 LEU A O 1
ATOM 766 N N . ILE A 1 101 ? 7.662 -33.622 -49.235 1.00 70.62 101 ILE A N 1
ATOM 767 C CA . ILE A 1 101 ? 6.503 -34.436 -48.872 1.00 70.62 101 ILE A CA 1
ATOM 768 C C . ILE A 1 101 ? 7.023 -35.862 -48.684 1.00 70.62 101 ILE A C 1
ATOM 770 O O . ILE A 1 101 ? 7.073 -36.646 -49.630 1.00 70.62 101 ILE A O 1
ATOM 774 N N . LEU A 1 102 ? 7.478 -36.195 -47.474 1.00 76.06 102 LEU A N 1
ATOM 775 C CA . LEU A 1 102 ? 7.669 -37.591 -47.109 1.00 76.06 102 LEU A CA 1
ATOM 776 C C . LEU A 1 102 ? 6.284 -38.219 -46.913 1.00 76.06 102 LEU A C 1
ATOM 778 O O . LEU A 1 102 ? 5.426 -37.595 -46.280 1.00 76.06 102 LEU A O 1
ATOM 782 N N . PRO A 1 103 ? 6.050 -39.438 -47.428 1.00 72.06 103 PRO A N 1
ATOM 783 C CA . PRO A 1 103 ? 4.820 -40.164 -47.160 1.00 72.06 103 PRO A CA 1
ATOM 784 C C . PRO A 1 103 ? 4.657 -40.308 -45.646 1.00 72.06 103 PRO A C 1
ATOM 786 O O . PRO A 1 103 ? 5.488 -40.912 -44.966 1.00 72.06 103 PRO A O 1
ATOM 789 N N . THR A 1 104 ? 3.602 -39.694 -45.115 1.00 71.25 104 THR A N 1
ATOM 790 C CA . THR A 1 104 ? 3.223 -39.811 -43.712 1.00 71.25 104 THR A CA 1
ATOM 791 C C . THR A 1 104 ? 2.966 -41.283 -43.420 1.00 71.25 104 THR A C 1
ATOM 793 O O . THR A 1 104 ? 2.068 -41.884 -44.005 1.00 71.25 104 THR A O 1
ATOM 796 N N . VAL A 1 105 ? 3.779 -41.871 -42.541 1.00 69.81 105 VAL A N 1
ATOM 797 C CA . VAL A 1 105 ? 3.536 -43.213 -42.011 1.00 69.81 105 VAL A CA 1
ATOM 798 C C . VAL A 1 105 ? 2.169 -43.176 -41.339 1.00 69.81 105 VAL A C 1
ATOM 800 O O . VAL A 1 105 ? 1.976 -42.471 -40.349 1.00 69.81 105 VAL A O 1
ATOM 803 N N . THR A 1 106 ? 1.208 -43.889 -41.922 1.00 70.06 106 THR A N 1
ATOM 804 C CA . THR A 1 106 ? -0.123 -44.085 -41.359 1.00 70.06 106 THR A CA 1
ATOM 805 C C . THR A 1 106 ? 0.046 -44.698 -39.974 1.00 70.06 106 THR A C 1
ATOM 807 O O . THR A 1 106 ? 0.446 -45.855 -39.849 1.00 70.06 106 THR A O 1
ATOM 810 N N . LEU A 1 107 ? -0.185 -43.907 -38.927 1.00 64.56 107 LEU A N 1
ATOM 811 C CA . LEU A 1 107 ? -0.148 -44.403 -37.559 1.00 64.56 107 LEU A CA 1
ATOM 812 C C . LEU A 1 107 ? -1.263 -45.443 -37.408 1.00 64.56 107 LEU A C 1
ATOM 814 O O . LEU A 1 107 ? -2.443 -45.135 -37.585 1.00 64.56 107 LEU A O 1
ATOM 818 N N . GLN A 1 108 ? -0.860 -46.683 -37.128 1.00 75.06 108 GLN A N 1
ATOM 819 C CA . GLN A 1 108 ? -1.756 -47.772 -36.758 1.00 75.06 108 GLN A CA 1
ATOM 820 C C . GLN A 1 108 ? -2.606 -47.302 -35.561 1.00 75.06 108 GLN A C 1
ATOM 822 O O . GLN A 1 108 ? -2.037 -46.726 -34.631 1.00 75.06 108 GLN A O 1
ATOM 827 N N . PRO A 1 109 ? -3.935 -47.511 -35.557 1.00 69.75 109 PRO A N 1
ATOM 828 C CA . PRO A 1 109 ? -4.786 -47.100 -34.448 1.00 69.75 109 PRO A CA 1
ATOM 829 C C . PRO A 1 109 ? -4.293 -47.721 -33.139 1.00 69.75 109 PRO A C 1
ATOM 831 O O . PRO A 1 109 ? -4.312 -48.940 -32.977 1.00 69.75 109 PRO A O 1
ATOM 834 N N . THR A 1 110 ? -3.824 -46.883 -32.218 1.00 74.44 110 THR A N 1
ATOM 835 C CA . THR A 1 110 ? -3.512 -47.301 -30.852 1.00 74.44 110 THR A CA 1
ATOM 836 C C . THR A 1 110 ? -4.824 -47.663 -30.171 1.00 74.44 110 THR A C 1
ATOM 838 O O . THR A 1 110 ? -5.718 -46.819 -30.069 1.00 74.44 110 THR A O 1
ATOM 841 N N . GLU A 1 111 ? -4.953 -48.915 -29.731 1.00 71.69 111 GLU A N 1
ATOM 842 C CA . GLU A 1 111 ? -6.125 -49.358 -28.982 1.00 71.69 111 GLU A CA 1
ATOM 843 C C . GLU A 1 111 ? -6.323 -48.471 -27.752 1.00 71.69 111 GLU A C 1
ATOM 845 O O . GLU A 1 111 ? -5.408 -48.234 -26.960 1.00 71.69 111 GLU A O 1
ATOM 850 N N . THR A 1 112 ? -7.528 -47.917 -27.648 1.00 76.19 112 THR A N 1
ATOM 851 C CA . THR A 1 112 ? -7.923 -47.055 -26.539 1.00 76.19 112 THR A CA 1
ATOM 852 C C . THR A 1 112 ? -8.114 -47.939 -25.309 1.00 76.19 112 THR A C 1
ATOM 854 O O . THR A 1 112 ? -8.959 -48.833 -25.358 1.00 76.19 112 THR A O 1
ATOM 857 N N . PRO A 1 113 ? -7.349 -47.738 -24.222 1.00 74.38 113 PRO A N 1
ATOM 858 C CA . PRO A 1 113 ? -7.507 -48.542 -23.019 1.00 74.38 113 PRO A CA 1
ATOM 859 C C . PRO A 1 113 ? -8.900 -48.337 -22.413 1.00 74.38 113 PRO A C 1
ATOM 861 O O . PRO A 1 113 ? -9.428 -47.221 -22.402 1.00 74.38 113 PRO A O 1
ATOM 864 N N . GLU A 1 114 ? -9.488 -49.427 -21.916 1.00 78.50 114 GLU A N 1
ATOM 865 C CA . GLU A 1 114 ? -10.795 -49.410 -21.264 1.00 78.50 114 GLU A CA 1
ATOM 866 C C . GLU A 1 114 ? -10.823 -48.437 -20.071 1.00 78.50 114 GLU A C 1
ATOM 868 O O . GLU A 1 114 ? -9.824 -48.278 -19.358 1.00 78.50 114 GLU A O 1
ATOM 873 N N . PRO A 1 115 ? -11.966 -47.770 -19.834 1.00 77.44 115 PRO A N 1
ATOM 874 C CA . PRO A 1 115 ? -12.109 -46.834 -18.733 1.00 77.44 115 PRO A CA 1
ATOM 875 C C . PRO A 1 115 ? -11.894 -47.545 -17.385 1.00 77.44 115 PRO A C 1
ATOM 877 O O . PRO A 1 115 ? -12.429 -48.636 -17.166 1.00 77.44 115 PRO A O 1
ATOM 880 N N . PRO A 1 116 ? -11.139 -46.938 -16.451 1.00 76.81 116 PRO A N 1
ATOM 881 C CA . PRO A 1 116 ? -10.890 -47.540 -15.151 1.00 76.81 116 PRO A CA 1
ATOM 882 C C . PRO A 1 116 ? -12.209 -47.746 -14.399 1.00 76.81 116 PRO A C 1
ATOM 884 O O . PRO A 1 116 ? -13.012 -46.825 -14.239 1.00 76.81 116 PRO A O 1
ATOM 887 N N . THR A 1 117 ? -12.418 -48.974 -13.923 1.00 79.44 117 THR A N 1
ATOM 888 C CA . THR A 1 117 ? -13.545 -49.329 -13.053 1.00 79.44 117 THR A CA 1
ATOM 889 C C . THR A 1 117 ? -13.490 -48.468 -11.792 1.00 79.44 117 THR A C 1
ATOM 891 O O . THR A 1 117 ? -12.461 -48.412 -11.117 1.00 79.44 117 THR A O 1
ATOM 894 N N . ALA A 1 118 ? -14.589 -47.776 -11.482 1.00 68.94 118 ALA A N 1
ATOM 895 C CA . ALA A 1 118 ? -14.678 -46.899 -10.322 1.00 68.94 118 ALA A CA 1
ATOM 896 C C . ALA A 1 118 ? -14.409 -47.688 -9.029 1.00 68.94 118 ALA A C 1
ATOM 898 O O . ALA A 1 118 ? -15.171 -48.580 -8.655 1.00 68.94 118 ALA A O 1
ATOM 899 N N . ALA A 1 119 ? -13.311 -47.354 -8.350 1.00 77.25 119 ALA A N 1
ATOM 900 C CA . ALA A 1 119 ? -13.003 -47.891 -7.035 1.00 77.25 119 ALA A CA 1
ATOM 901 C C . ALA A 1 119 ? -14.009 -47.354 -5.995 1.00 77.25 119 ALA A C 1
ATOM 903 O O . ALA A 1 119 ? -14.410 -46.187 -6.075 1.00 77.25 119 ALA A O 1
ATOM 904 N N . PRO A 1 120 ? -14.419 -48.168 -5.007 1.00 72.44 120 PRO A N 1
ATOM 905 C CA . PRO A 1 120 ? -15.358 -47.746 -3.976 1.00 72.44 120 PRO A CA 1
ATOM 906 C C . PRO A 1 120 ? -14.789 -46.574 -3.169 1.00 72.44 120 PRO A C 1
ATOM 908 O O . PRO A 1 120 ? -13.694 -46.645 -2.609 1.00 72.44 120 PRO A O 1
ATOM 911 N N . THR A 1 121 ? -15.551 -45.483 -3.107 1.00 72.06 121 THR A N 1
ATOM 912 C CA . THR A 1 121 ? -15.234 -44.303 -2.303 1.00 72.06 121 THR A CA 1
ATOM 913 C C . THR A 1 121 ? -15.204 -44.688 -0.825 1.00 72.06 121 THR A C 1
ATOM 915 O O . THR A 1 121 ? -16.220 -45.095 -0.260 1.00 72.06 121 THR A O 1
ATOM 918 N N . ALA A 1 122 ? -14.036 -44.568 -0.192 1.00 66.62 122 ALA A N 1
ATOM 919 C CA . ALA A 1 122 ? -13.898 -44.762 1.243 1.00 66.62 122 ALA A CA 1
ATOM 920 C C . ALA A 1 122 ? -14.787 -43.753 1.990 1.00 66.62 122 ALA A C 1
ATOM 922 O O . ALA A 1 122 ? -14.698 -42.541 1.785 1.00 66.62 122 ALA A O 1
ATOM 923 N N . LYS A 1 123 ? -15.665 -44.277 2.849 1.00 74.12 123 LYS A N 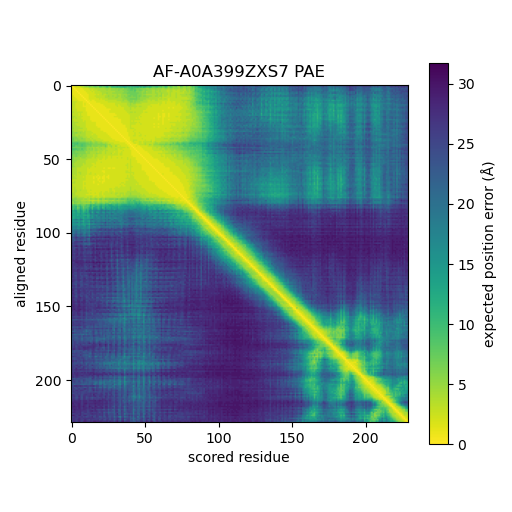1
ATOM 924 C CA . LYS A 1 123 ? -16.523 -43.499 3.744 1.00 74.12 123 LYS A CA 1
ATOM 925 C C . LYS A 1 123 ? -15.636 -42.695 4.711 1.00 74.12 123 LYS A C 1
ATOM 927 O O . LYS A 1 123 ? -14.761 -43.301 5.330 1.00 74.12 123 LYS A O 1
ATOM 932 N N . PRO A 1 124 ? -15.844 -41.376 4.872 1.00 67.75 124 PRO A N 1
ATOM 933 C CA . PRO A 1 124 ? -15.097 -40.585 5.842 1.00 67.75 124 PRO A CA 1
ATOM 934 C C . PRO A 1 124 ? -15.280 -41.150 7.253 1.00 67.75 124 PRO A C 1
ATOM 936 O O . PRO A 1 124 ? -16.407 -41.283 7.734 1.00 67.75 124 PRO A O 1
ATOM 939 N N . THR A 1 125 ? -14.171 -41.494 7.903 1.00 72.44 125 THR A N 1
ATOM 940 C CA . THR A 1 125 ? -14.128 -41.784 9.337 1.00 72.44 125 THR A CA 1
ATOM 941 C C . THR A 1 125 ? -14.530 -40.519 10.087 1.00 72.44 125 THR A C 1
ATOM 943 O O . THR A 1 125 ? -13.930 -39.465 9.875 1.00 72.44 125 THR A O 1
ATOM 946 N N . GLU A 1 126 ? -15.551 -40.618 10.940 1.00 67.94 126 GLU A N 1
ATOM 947 C CA . GLU A 1 126 ? -15.943 -39.565 11.879 1.00 67.94 126 GLU A CA 1
ATOM 948 C C . GLU A 1 126 ? -14.714 -39.127 12.681 1.00 67.94 126 GLU A C 1
ATOM 950 O O . GLU A 1 126 ? -14.157 -39.886 13.477 1.00 67.94 126 GLU A O 1
ATOM 955 N N . GLY A 1 127 ? -14.249 -37.910 12.399 1.00 65.94 127 GLY A N 1
ATOM 956 C CA . GLY A 1 127 ? -13.152 -37.289 13.120 1.00 65.94 127 GLY A CA 1
ATOM 957 C C . GLY A 1 127 ? -13.529 -37.135 14.587 1.00 65.94 127 GLY A C 1
ATOM 958 O O . GLY A 1 127 ? -14.626 -36.676 14.908 1.00 65.94 127 GLY A O 1
ATOM 959 N N . ALA A 1 128 ? -12.612 -37.547 15.459 1.00 67.75 128 ALA A N 1
ATOM 960 C CA . ALA A 1 128 ? -12.752 -37.463 16.902 1.00 67.75 128 ALA A CA 1
ATOM 961 C C . ALA A 1 128 ? -13.229 -36.073 17.347 1.00 67.75 128 ALA A C 1
ATOM 963 O O . ALA A 1 128 ? -12.796 -35.045 16.819 1.00 67.75 128 ALA A O 1
ATOM 964 N N . ALA A 1 129 ? -14.124 -36.078 18.336 1.00 73.12 129 ALA A N 1
ATOM 965 C CA . ALA A 1 129 ? -14.680 -34.880 18.938 1.00 73.12 129 ALA A CA 1
ATOM 966 C C . ALA A 1 129 ? -13.560 -33.906 19.355 1.00 73.12 129 ALA A C 1
ATOM 968 O O . ALA A 1 129 ? -12.531 -34.346 19.875 1.00 73.12 129 ALA A O 1
ATOM 969 N N . PRO A 1 130 ? -13.744 -32.593 19.137 1.00 67.62 130 PRO A N 1
ATOM 970 C CA . PRO A 1 130 ? -12.744 -31.596 19.480 1.00 67.62 130 PRO A CA 1
ATOM 971 C C . PRO A 1 130 ? -12.410 -31.680 20.970 1.00 67.62 130 PRO A C 1
ATOM 973 O O . PRO A 1 130 ? -13.274 -31.477 21.825 1.00 67.62 130 PRO A O 1
ATOM 976 N N . THR A 1 131 ? -11.145 -31.977 21.273 1.00 75.56 131 THR A N 1
ATOM 977 C CA . THR A 1 131 ? -10.588 -31.870 22.620 1.00 75.56 131 THR A CA 1
ATOM 978 C C . THR A 1 131 ? -10.849 -30.458 23.125 1.00 7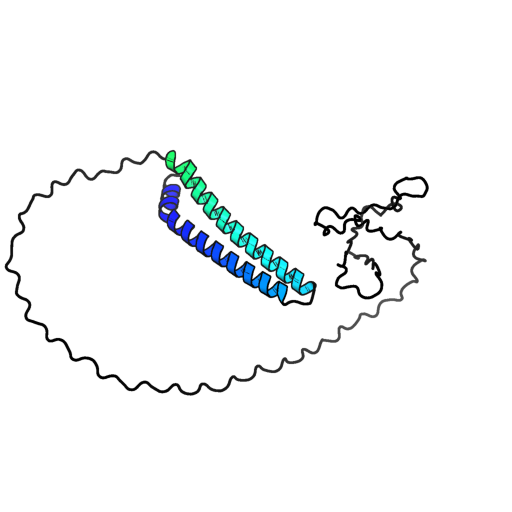5.56 131 THR A C 1
ATOM 980 O O . THR A 1 131 ? -10.409 -29.476 22.524 1.00 75.56 131 THR A O 1
ATOM 983 N N . GLN A 1 132 ? -11.614 -30.369 24.209 1.00 71.69 132 GLN A N 1
ATOM 984 C CA . GLN A 1 132 ? -11.952 -29.118 24.864 1.00 71.69 132 GLN A CA 1
ATOM 985 C C . GLN A 1 132 ? -10.654 -28.351 25.184 1.00 71.69 132 GLN A C 1
ATOM 987 O O . GLN A 1 132 ? -9.719 -28.953 25.723 1.00 71.69 132 GLN A O 1
ATOM 992 N N . PRO A 1 133 ? -10.558 -27.054 24.842 1.00 74.62 133 PRO A N 1
ATOM 993 C CA . PRO A 1 133 ? -9.40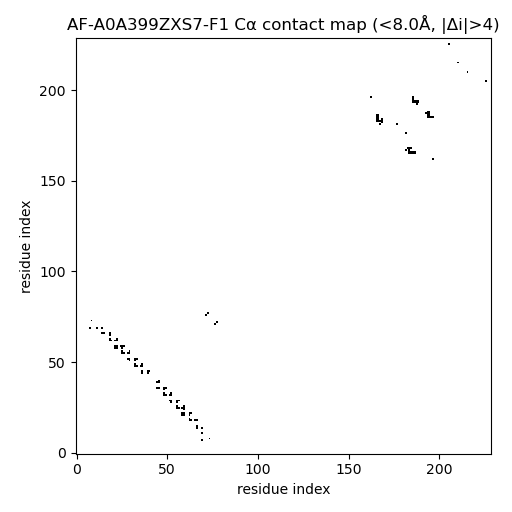8 -26.242 25.211 1.00 74.62 133 PRO A CA 1
ATOM 994 C C . PRO A 1 133 ? -9.193 -26.324 26.727 1.00 74.62 133 PRO A C 1
ATOM 996 O O . PRO A 1 133 ? -10.181 -26.275 27.468 1.00 74.62 133 PRO A O 1
ATOM 999 N N . PRO A 1 134 ? -7.944 -26.459 27.208 1.00 73.94 134 PRO A N 1
ATOM 1000 C CA . PRO A 1 134 ? -7.674 -26.458 28.636 1.00 73.94 134 PRO A CA 1
ATOM 1001 C C . PRO A 1 134 ? -8.252 -25.181 29.246 1.00 73.94 134 PRO A C 1
ATOM 1003 O O . PRO A 1 134 ? -8.054 -24.082 28.722 1.00 73.94 134 PRO A O 1
ATOM 1006 N N . ALA A 1 135 ? -9.006 -25.348 30.333 1.00 74.69 135 ALA A N 1
ATOM 1007 C CA . ALA A 1 135 ? -9.533 -24.233 31.100 1.00 74.69 135 ALA A CA 1
ATOM 1008 C C . ALA A 1 135 ? -8.377 -23.276 31.437 1.00 74.69 135 ALA A C 1
ATOM 1010 O O . ALA A 1 135 ? -7.299 -23.751 31.808 1.00 74.69 135 ALA A O 1
ATOM 1011 N N . PRO A 1 136 ? -8.560 -21.953 31.286 1.00 64.81 136 PRO A N 1
ATOM 1012 C CA . PRO A 1 136 ? -7.511 -20.996 31.591 1.00 64.81 136 PRO A CA 1
ATOM 1013 C C . PRO A 1 136 ? -7.086 -21.188 33.046 1.00 64.81 136 PRO A C 1
ATOM 1015 O O . PRO A 1 136 ? -7.867 -20.960 33.970 1.00 64.81 136 PRO A O 1
ATOM 1018 N N . THR A 1 137 ? -5.847 -21.637 33.244 1.00 71.69 137 THR A N 1
ATOM 1019 C CA . THR A 1 137 ? -5.192 -21.619 34.548 1.00 71.69 137 THR A CA 1
ATOM 1020 C C . THR A 1 137 ? -5.245 -20.182 35.035 1.00 71.69 137 THR A C 1
ATOM 1022 O O . THR A 1 137 ? -4.639 -19.303 34.423 1.00 71.69 137 THR A O 1
ATOM 1025 N N . ALA A 1 138 ? -6.002 -19.936 36.103 1.00 59.59 138 ALA A N 1
ATOM 1026 C CA . ALA A 1 138 ? -6.011 -18.654 36.778 1.00 59.59 138 ALA A CA 1
ATOM 1027 C C . ALA A 1 138 ? -4.568 -18.336 37.180 1.00 59.59 138 ALA A C 1
ATOM 1029 O O . ALA A 1 138 ? -4.026 -18.920 38.119 1.00 59.59 138 ALA A O 1
ATOM 1030 N N . THR A 1 139 ? -3.921 -17.445 36.431 1.00 61.06 139 THR A N 1
ATOM 1031 C CA . THR A 1 139 ? -2.678 -16.822 36.855 1.00 61.06 139 THR A CA 1
ATOM 1032 C C . THR A 1 139 ? -3.015 -16.083 38.140 1.00 61.06 139 THR A C 1
ATOM 1034 O O . THR A 1 139 ? -3.668 -15.041 38.109 1.00 61.06 139 THR A O 1
ATOM 1037 N N . GLN A 1 140 ? -2.644 -16.672 39.279 1.00 58.25 140 GLN A N 1
ATOM 1038 C CA . GLN A 1 140 ? -2.632 -15.975 40.554 1.00 58.25 140 GLN A CA 1
ATOM 1039 C C . GLN A 1 140 ? -1.827 -14.700 40.337 1.00 58.25 140 GLN A C 1
ATOM 1041 O O . GLN A 1 140 ? -0.622 -14.748 40.089 1.00 58.25 140 GLN A O 1
ATOM 1046 N N . ALA A 1 141 ? -2.525 -13.567 40.371 1.00 57.44 141 ALA A N 1
ATOM 1047 C CA . ALA A 1 141 ? -1.898 -12.273 40.494 1.00 57.44 141 ALA A CA 1
ATOM 1048 C C . ALA A 1 141 ?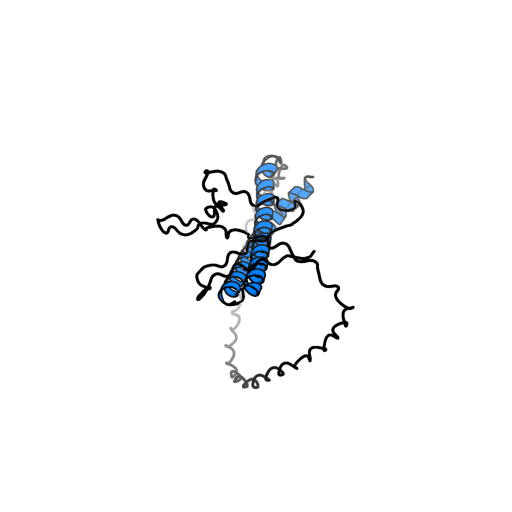 -1.004 -12.352 41.732 1.00 57.44 141 ALA A C 1
ATOM 1050 O O . ALA A 1 141 ? -1.497 -12.495 42.853 1.00 57.44 141 ALA A O 1
ATOM 1051 N N . ALA A 1 142 ? 0.311 -12.345 41.517 1.00 57.47 142 ALA A N 1
ATOM 1052 C CA . ALA A 1 142 ? 1.258 -12.162 42.595 1.00 57.47 142 ALA A CA 1
ATOM 1053 C C . ALA A 1 142 ? 0.829 -10.889 43.328 1.00 57.47 142 ALA A C 1
ATOM 1055 O O . ALA A 1 142 ? 0.712 -9.829 42.710 1.00 57.47 142 ALA A O 1
ATOM 1056 N N . ALA A 1 143 ? 0.517 -11.021 44.618 1.00 56.09 143 ALA A N 1
ATOM 1057 C CA . ALA A 1 143 ? 0.220 -9.892 45.475 1.00 56.09 143 ALA A CA 1
ATOM 1058 C C . ALA A 1 143 ? 1.425 -8.952 45.416 1.00 56.09 143 ALA A C 1
ATOM 1060 O O . ALA A 1 143 ? 2.492 -9.244 45.957 1.00 56.09 143 ALA A O 1
ATOM 1061 N N . GLN A 1 144 ? 1.269 -7.860 44.675 1.00 60.50 144 GLN A N 1
ATOM 1062 C CA . GLN A 1 144 ? 2.256 -6.804 44.606 1.00 60.50 144 GLN A CA 1
ATOM 1063 C C . GLN A 1 144 ? 2.342 -6.229 46.018 1.00 60.50 144 GLN A C 1
ATOM 1065 O O . GLN A 1 144 ? 1.382 -5.650 46.523 1.00 60.50 144 GLN A O 1
ATOM 1070 N N . VAL A 1 145 ? 3.459 -6.493 46.690 1.00 56.72 145 VAL A N 1
ATOM 1071 C CA . VAL A 1 145 ? 3.731 -5.984 48.031 1.00 56.72 145 VAL A CA 1
ATOM 1072 C C . VAL A 1 145 ? 3.798 -4.468 47.902 1.00 56.72 145 VAL A C 1
ATOM 1074 O O . VAL A 1 145 ? 4.767 -3.934 47.367 1.00 56.72 145 VAL A O 1
ATOM 1077 N N . THR A 1 146 ? 2.734 -3.780 48.314 1.00 59.25 146 THR A N 1
ATOM 1078 C CA . THR A 1 146 ? 2.701 -2.321 48.384 1.00 59.25 146 THR A CA 1
ATOM 1079 C C . THR A 1 146 ? 3.813 -1.879 49.336 1.00 59.25 146 THR A C 1
ATOM 1081 O O . THR A 1 146 ? 3.777 -2.260 50.510 1.00 59.25 146 THR A O 1
ATOM 1084 N N . PRO A 1 147 ? 4.813 -1.107 48.877 1.00 66.94 147 PRO A N 1
ATOM 1085 C CA . PRO A 1 147 ? 5.789 -0.506 49.770 1.00 66.94 147 PRO A CA 1
ATOM 1086 C C . PRO A 1 147 ? 5.038 0.385 50.759 1.00 66.94 147 PRO A C 1
ATOM 1088 O O . PRO A 1 147 ? 4.259 1.248 50.352 1.00 66.94 147 PRO A O 1
ATOM 1091 N N . VAL A 1 148 ? 5.240 0.157 52.056 1.00 68.62 148 VAL A N 1
ATOM 1092 C CA . VAL A 1 148 ? 4.728 1.045 53.103 1.00 68.62 148 VAL A CA 1
ATOM 1093 C C . VAL A 1 148 ? 5.386 2.406 52.895 1.00 68.62 148 VAL A C 1
ATOM 1095 O O . VAL A 1 148 ? 6.599 2.547 53.054 1.00 68.62 148 VAL A O 1
ATOM 1098 N N . ALA A 1 149 ? 4.589 3.382 52.463 1.00 66.50 149 ALA A N 1
ATOM 1099 C CA . ALA A 1 149 ? 5.045 4.744 52.249 1.00 66.50 149 ALA A CA 1
ATOM 1100 C C . ALA A 1 149 ? 5.463 5.380 53.592 1.00 66.50 149 ALA A C 1
ATOM 1102 O O . ALA A 1 149 ? 4.805 5.137 54.609 1.00 66.50 149 ALA A O 1
ATOM 1103 N N . PRO A 1 150 ? 6.539 6.188 53.617 1.00 77.69 150 PRO A N 1
ATOM 1104 C CA . PRO A 1 150 ? 6.898 6.988 54.786 1.00 77.69 150 PRO A CA 1
ATOM 1105 C C . PRO A 1 150 ? 5.753 7.950 55.166 1.00 77.69 150 PRO A C 1
ATOM 1107 O O . PRO A 1 150 ? 4.918 8.267 54.312 1.00 77.69 150 PRO A O 1
ATOM 1110 N N . PRO A 1 151 ? 5.684 8.404 56.435 1.00 67.19 151 PRO A N 1
ATOM 1111 C CA . PRO A 1 151 ? 4.610 9.270 56.912 1.00 67.19 151 PRO A CA 1
ATOM 1112 C C . PRO A 1 151 ? 4.494 10.506 56.018 1.00 67.19 151 PRO A C 1
ATOM 1114 O O . PRO A 1 151 ? 5.437 11.278 55.867 1.00 67.19 151 PRO A O 1
ATOM 1117 N N . THR A 1 152 ? 3.330 10.634 55.385 1.00 67.75 152 THR A N 1
ATOM 1118 C CA . THR A 1 152 ? 2.963 11.760 54.530 1.00 67.75 152 THR A CA 1
ATOM 1119 C C . THR A 1 152 ? 2.835 12.998 55.407 1.00 67.75 152 THR A C 1
ATOM 1121 O O . THR A 1 152 ? 1.914 13.084 56.219 1.00 67.75 152 THR A O 1
ATOM 1124 N N . GLU A 1 153 ? 3.774 13.933 55.265 1.00 66.25 153 GLU A N 1
ATOM 1125 C CA . GLU A 1 153 ? 3.591 15.299 55.748 1.00 66.25 153 GLU A CA 1
ATOM 1126 C C . GLU A 1 153 ? 2.316 15.869 55.118 1.00 66.25 153 GLU A C 1
ATOM 1128 O O . GLU A 1 153 ? 2.083 15.719 53.916 1.00 66.25 153 GLU A O 1
ATOM 1133 N N . GLU A 1 154 ? 1.464 16.462 55.954 1.00 67.06 154 GLU A N 1
ATOM 1134 C CA . GLU A 1 154 ? 0.191 17.043 55.544 1.00 67.06 154 GLU A CA 1
ATOM 1135 C C . GLU A 1 154 ? 0.461 18.118 54.478 1.00 67.06 154 GLU A C 1
ATOM 1137 O O . GLU A 1 154 ? 1.138 19.110 54.771 1.00 67.06 154 GLU A O 1
ATOM 1142 N N . PRO A 1 155 ? 0.015 17.918 53.221 1.00 68.31 155 PRO A N 1
ATOM 1143 C CA . PRO A 1 155 ? 0.299 18.872 52.169 1.00 68.31 155 PRO A CA 1
ATOM 1144 C C . PRO A 1 155 ? -0.363 20.207 52.530 1.00 68.31 155 PRO A C 1
ATOM 1146 O O . PRO A 1 155 ? -1.510 20.217 52.990 1.00 68.31 155 PRO A O 1
ATOM 1149 N N . PRO A 1 156 ? 0.330 21.342 52.322 1.00 76.56 156 PRO A N 1
ATOM 1150 C CA . PRO A 1 156 ? -0.246 22.655 52.572 1.00 76.56 156 PRO A CA 1
ATOM 1151 C C . PRO A 1 156 ? -1.572 22.794 51.808 1.00 76.56 156 PRO A C 1
ATOM 1153 O O . PRO A 1 156 ? -1.711 22.220 50.719 1.00 76.56 156 PRO A O 1
ATOM 1156 N N . PRO A 1 157 ? -2.553 23.536 52.361 1.00 67.12 157 PRO A N 1
ATOM 1157 C CA . PRO A 1 157 ? -3.893 23.635 51.799 1.00 67.12 157 PRO A CA 1
ATOM 1158 C C . PRO A 1 157 ? -3.803 23.996 50.320 1.00 67.12 157 PRO A C 1
ATOM 1160 O O . PRO A 1 157 ? -3.307 25.061 49.949 1.00 67.12 157 PRO A O 1
ATOM 1163 N N . THR A 1 158 ? -4.242 23.066 49.471 1.00 62.03 158 THR A N 1
ATOM 1164 C CA . THR A 1 158 ? -4.181 23.243 48.026 1.00 62.03 158 THR A CA 1
ATOM 1165 C C . THR A 1 158 ? -5.068 24.435 47.673 1.00 62.03 158 THR A C 1
ATOM 1167 O O . THR A 1 158 ? -6.256 24.408 48.015 1.00 62.03 158 THR A O 1
ATOM 1170 N N . PRO A 1 159 ? -4.539 25.490 47.029 1.00 59.22 159 PRO A N 1
ATOM 1171 C CA . PRO A 1 159 ? -5.366 26.597 46.577 1.00 59.22 159 PRO A CA 1
ATOM 1172 C C . PRO A 1 159 ? -6.475 26.032 45.688 1.00 59.22 159 PRO A C 1
ATOM 1174 O O . PRO A 1 159 ? -6.213 25.374 44.679 1.00 59.22 159 PRO A O 1
ATOM 1177 N N . GLN A 1 160 ? -7.727 26.234 46.101 1.00 53.62 160 GLN A N 1
ATOM 1178 C CA . GLN A 1 160 ? -8.884 25.815 45.324 1.00 53.62 160 GLN A CA 1
ATOM 1179 C C . GLN A 1 160 ? -8.995 26.736 44.111 1.00 53.62 160 GLN A C 1
ATOM 1181 O O . GLN A 1 160 ? -9.631 27.786 44.160 1.00 53.62 160 GLN A O 1
ATOM 1186 N N . PHE A 1 161 ? -8.342 26.359 43.015 1.00 51.38 161 PHE A N 1
ATOM 1187 C CA . PHE A 1 161 ? -8.570 27.000 41.732 1.00 51.38 161 PHE A CA 1
ATOM 1188 C C . PHE A 1 161 ? -9.973 26.621 41.252 1.00 51.38 161 PHE A C 1
ATOM 1190 O O . PHE A 1 161 ? -10.228 25.504 40.798 1.00 51.38 161 PHE A O 1
ATOM 1197 N N . VAL A 1 162 ? -10.909 27.558 41.395 1.00 49.34 162 VAL A N 1
ATOM 1198 C CA . VAL A 1 162 ? -12.243 27.453 40.807 1.00 49.34 162 VAL A CA 1
ATOM 1199 C C . VAL A 1 162 ? -12.102 27.728 39.314 1.00 49.34 162 VAL A C 1
ATOM 1201 O O . VAL A 1 162 ? -12.126 28.872 38.866 1.00 49.34 162 VAL A O 1
ATOM 1204 N N . TYR A 1 163 ? -11.922 26.669 38.531 1.00 51.97 163 TYR A N 1
ATOM 1205 C CA . TYR A 1 163 ? -12.009 26.765 37.080 1.00 51.97 163 TYR A CA 1
ATOM 1206 C C . TYR A 1 163 ? -13.485 26.807 36.687 1.00 51.97 163 TYR A C 1
ATOM 1208 O O . TYR A 1 163 ? -14.223 25.841 36.896 1.00 51.97 163 TYR A O 1
ATOM 1216 N N . LEU A 1 164 ? -13.924 27.932 36.122 1.00 53.16 164 LEU A N 1
ATOM 1217 C CA . LEU A 1 164 ? -15.230 28.024 35.475 1.00 53.16 164 LEU A CA 1
ATOM 1218 C C . LEU A 1 164 ? -15.282 26.963 34.370 1.00 53.16 164 LEU A C 1
ATOM 1220 O O . LEU A 1 164 ? -14.420 26.930 33.490 1.00 53.16 164 LEU A O 1
ATOM 1224 N N . ALA A 1 165 ? -16.263 26.061 34.445 1.00 56.12 165 ALA A N 1
ATOM 1225 C CA . ALA A 1 165 ? -16.430 25.018 33.444 1.00 56.12 165 ALA A CA 1
ATOM 1226 C C . ALA A 1 165 ? -16.604 25.677 32.062 1.00 56.12 165 ALA A C 1
ATOM 1228 O O . ALA A 1 165 ? -17.458 26.560 31.927 1.00 56.12 165 ALA A O 1
ATOM 1229 N N . PRO A 1 166 ? -15.820 25.290 31.039 1.00 57.94 166 PRO A N 1
ATOM 1230 C CA . PRO A 1 166 ? -15.970 25.864 29.712 1.00 57.94 166 PRO A CA 1
ATOM 1231 C C . PRO A 1 166 ? -17.382 25.571 29.201 1.00 57.94 166 PRO A C 1
ATOM 1233 O O . PRO A 1 166 ? -17.816 24.417 29.158 1.00 57.94 166 PRO A O 1
ATOM 1236 N N . ALA A 1 167 ? -18.115 26.619 28.831 1.00 55.03 167 ALA A N 1
ATOM 1237 C CA . ALA A 1 167 ? -19.431 26.465 28.237 1.00 55.03 167 ALA A CA 1
ATOM 1238 C C . ALA A 1 167 ? -19.270 25.946 26.802 1.00 55.03 167 ALA A C 1
ATOM 1240 O O . ALA A 1 167 ? -18.623 26.576 25.963 1.00 55.03 167 ALA A O 1
ATOM 1241 N N . LEU A 1 168 ? -19.859 24.786 26.512 1.00 56.62 168 LEU A N 1
ATOM 1242 C CA . LEU A 1 168 ? -19.934 24.270 25.151 1.00 56.62 168 LEU A CA 1
ATOM 1243 C C . LEU A 1 168 ? -21.012 25.060 24.403 1.00 56.62 168 LEU A C 1
ATOM 1245 O O . LEU A 1 168 ? -22.204 24.823 24.592 1.00 56.62 168 LEU A O 1
ATOM 1249 N N . ASN A 1 169 ? -20.600 26.010 23.568 1.00 55.22 169 ASN A N 1
ATOM 1250 C CA . ASN A 1 169 ? -21.537 26.779 22.760 1.00 55.22 169 ASN A CA 1
ATOM 1251 C C . ASN A 1 169 ? -21.970 25.931 21.552 1.00 55.22 169 ASN A C 1
ATOM 1253 O O . ASN A 1 169 ? -21.281 25.879 20.531 1.00 55.22 169 ASN A O 1
ATOM 1257 N N . VAL A 1 170 ? -23.068 25.186 21.700 1.00 57.22 170 VAL A N 1
ATOM 1258 C CA . VAL A 1 170 ? -23.656 24.405 20.605 1.00 57.22 170 VAL A CA 1
ATOM 1259 C C . VAL A 1 170 ? -24.499 25.359 19.755 1.00 57.22 170 VAL A C 1
ATOM 1261 O O . VAL A 1 170 ? -25.397 26.002 20.301 1.00 57.22 170 VAL A O 1
ATOM 1264 N N . PRO A 1 171 ? -24.239 25.491 18.441 1.00 58.00 171 PRO A N 1
ATOM 1265 C CA . PRO A 1 171 ? -25.052 26.350 17.594 1.00 58.00 171 PRO A CA 1
ATOM 1266 C C . PRO A 1 171 ? -26.521 25.890 17.641 1.00 58.00 171 PRO A C 1
ATOM 1268 O O . PRO A 1 171 ? -26.784 24.685 17.596 1.00 58.00 171 PRO A O 1
ATOM 1271 N N . PRO A 1 172 ? -27.486 26.825 17.695 1.00 61.84 172 PRO A N 1
ATOM 1272 C CA . PRO A 1 172 ? -28.901 26.524 17.943 1.00 61.84 172 PRO A CA 1
ATOM 1273 C C . PRO A 1 172 ? -29.558 25.626 16.881 1.00 61.84 172 PRO A C 1
ATOM 1275 O O . PRO A 1 172 ? -30.639 25.098 17.115 1.00 61.84 172 PRO A O 1
ATOM 1278 N N . ASN A 1 173 ? -28.901 25.405 15.739 1.00 65.75 173 ASN A N 1
ATOM 1279 C CA . ASN A 1 173 ? -29.467 24.672 14.608 1.00 65.75 173 ASN A CA 1
ATOM 1280 C C . ASN A 1 173 ? -29.169 23.164 14.594 1.00 65.75 173 ASN A C 1
ATOM 1282 O O . ASN A 1 173 ? -29.469 22.513 13.602 1.00 65.75 173 ASN A O 1
ATOM 1286 N N . GLY A 1 174 ? -28.597 22.585 15.657 1.00 51.81 174 GLY A N 1
ATOM 1287 C CA . GLY A 1 174 ? -28.487 21.122 15.791 1.00 51.81 174 GLY A CA 1
ATOM 1288 C C . GLY A 1 174 ? -27.618 20.420 14.737 1.00 51.81 174 GLY A C 1
ATOM 1289 O O . GLY A 1 174 ? -27.611 19.190 14.675 1.00 51.81 174 GLY A O 1
ATOM 1290 N N . ASP A 1 175 ? -26.872 21.176 13.927 1.00 53.00 175 ASP A N 1
ATOM 1291 C CA . ASP A 1 175 ? -25.950 20.613 12.949 1.00 53.00 175 ASP A CA 1
ATOM 1292 C C . ASP A 1 175 ? -24.857 19.824 13.666 1.00 53.00 175 ASP A C 1
ATOM 1294 O O . ASP A 1 175 ? -24.236 20.287 14.629 1.00 53.00 175 ASP A O 1
ATOM 1298 N N . SER A 1 176 ? -24.641 18.604 13.181 1.00 52.00 176 SER A N 1
ATOM 1299 C CA . SER A 1 176 ? -23.679 17.656 13.725 1.00 52.00 176 SER A CA 1
ATOM 1300 C C . SER A 1 176 ? -22.326 18.335 13.923 1.00 52.00 176 SER A C 1
ATOM 1302 O O . SER A 1 176 ? -21.815 18.993 13.015 1.00 52.00 176 SER A O 1
ATOM 1304 N N . ILE A 1 177 ? -21.754 18.180 15.119 1.00 50.97 177 ILE A N 1
ATOM 1305 C CA . ILE A 1 177 ? -20.462 18.746 15.512 1.00 50.97 177 ILE A CA 1
ATOM 1306 C C . ILE A 1 177 ? -19.378 18.154 14.599 1.00 50.97 177 ILE A C 1
ATOM 1308 O O . ILE A 1 177 ? -18.777 17.123 14.889 1.00 50.97 177 ILE A O 1
ATOM 1312 N N . GLY A 1 178 ? -19.157 18.783 13.447 1.00 46.50 178 GLY A N 1
ATOM 1313 C CA . GLY A 1 178 ? -18.041 18.468 12.573 1.00 46.50 178 GLY A CA 1
ATOM 1314 C C . GLY A 1 178 ? -16.735 18.761 13.306 1.00 46.50 178 GLY A C 1
ATOM 1315 O O . GLY A 1 178 ? -16.644 19.746 14.041 1.00 46.50 178 GLY A O 1
ATOM 1316 N N . SER A 1 179 ? -15.723 17.924 13.067 1.00 47.62 179 SER A N 1
ATOM 1317 C CA . SER A 1 179 ? -14.400 17.902 13.720 1.00 47.62 179 SER A CA 1
ATOM 1318 C C . SER A 1 179 ? -13.658 19.252 13.817 1.00 47.62 179 SER A C 1
ATOM 1320 O O . SER A 1 179 ? -12.660 19.331 14.522 1.00 47.62 179 SER A O 1
ATOM 1322 N N . ASN A 1 180 ? -14.136 20.310 13.153 1.00 50.41 180 ASN A N 1
ATOM 1323 C CA . ASN A 1 180 ? -13.509 21.634 13.089 1.00 50.41 180 ASN A CA 1
ATOM 1324 C C . ASN A 1 180 ? -14.372 22.783 13.655 1.00 50.41 180 ASN A C 1
ATOM 1326 O O . ASN A 1 180 ? -14.016 23.944 13.467 1.00 50.41 180 ASN A O 1
ATOM 1330 N N . LYS A 1 181 ? -15.515 22.512 14.310 1.00 47.28 181 LYS A N 1
ATOM 1331 C CA . LYS A 1 181 ? -16.410 23.570 14.839 1.00 47.28 181 LYS A CA 1
ATOM 1332 C C . LYS A 1 181 ? -16.516 23.643 16.364 1.00 47.28 181 LYS A C 1
ATOM 1334 O O . LYS A 1 181 ? -17.246 24.491 16.873 1.00 47.28 181 LYS A O 1
ATOM 1339 N N . VAL A 1 182 ? -15.772 22.820 17.104 1.00 52.03 182 VAL A N 1
ATOM 1340 C CA . VAL A 1 182 ? -15.693 22.963 18.565 1.00 52.03 182 VAL A CA 1
ATOM 1341 C C . VAL A 1 182 ? -14.748 24.116 18.884 1.00 52.03 182 VAL A C 1
ATOM 1343 O O . VAL A 1 182 ? -13.529 23.958 18.882 1.00 52.03 182 VAL A O 1
ATOM 1346 N N . ARG A 1 183 ? -15.310 25.303 19.121 1.00 51.16 183 ARG A N 1
ATOM 1347 C CA . ARG A 1 183 ? -14.554 26.452 19.620 1.00 51.16 183 ARG A CA 1
ATOM 1348 C C . ARG A 1 183 ? -14.750 26.519 21.127 1.00 51.16 183 ARG A C 1
ATOM 1350 O O . ARG A 1 183 ? -15.855 26.775 21.595 1.00 51.16 183 ARG A O 1
ATOM 1357 N N . PHE A 1 184 ? -13.682 26.287 21.880 1.00 54.62 184 PHE A N 1
ATOM 1358 C CA . PHE A 1 184 ? -13.676 26.573 23.308 1.00 54.62 184 PHE A CA 1
ATOM 1359 C C . PHE A 1 184 ? -13.516 28.082 23.471 1.00 54.62 184 PHE A C 1
ATOM 1361 O O . PHE A 1 184 ? -12.435 28.625 23.253 1.00 54.62 184 PHE A O 1
ATOM 1368 N N . SER A 1 185 ? -14.611 28.774 23.773 1.00 56.41 185 SER A N 1
ATOM 1369 C CA . SER A 1 185 ? -14.554 30.154 24.244 1.00 56.41 185 SER A CA 1
ATOM 1370 C C . SER A 1 185 ? -14.561 30.129 25.763 1.00 56.41 185 SER A C 1
ATOM 1372 O O . SER A 1 185 ? -15.525 29.665 26.374 1.00 56.41 185 SER A O 1
ATOM 1374 N N . TRP A 1 186 ? -13.496 30.636 26.369 1.00 61.03 186 TRP A N 1
ATOM 1375 C CA . TRP A 1 186 ? -13.542 31.052 27.763 1.00 61.03 186 TRP A CA 1
ATOM 1376 C C . TRP A 1 186 ? -14.588 32.166 27.856 1.00 61.03 186 TRP A C 1
ATOM 1378 O O . TRP A 1 186 ? -14.638 33.021 26.967 1.00 61.03 186 TRP A O 1
ATOM 1388 N N . GLY A 1 187 ? -15.492 32.088 28.837 1.00 57.22 187 GLY A N 1
ATOM 1389 C CA . GLY A 1 187 ? -16.563 33.075 28.984 1.00 57.22 187 GLY A CA 1
ATOM 1390 C C . GLY A 1 187 ? -15.993 34.492 29.006 1.00 57.22 187 GLY A C 1
ATOM 1391 O O . GLY A 1 187 ? -14.851 34.696 29.410 1.00 57.22 187 GLY A O 1
ATOM 1392 N N . THR A 1 188 ? -16.751 35.474 28.535 1.00 58.94 188 THR A N 1
ATOM 1393 C CA . THR A 1 188 ? -16.400 36.866 28.814 1.00 58.94 188 THR A CA 1
ATOM 1394 C C . THR A 1 188 ? -16.834 37.204 30.236 1.00 58.94 188 THR A C 1
ATOM 1396 O O . THR A 1 188 ? -17.856 36.690 30.695 1.00 58.94 188 THR A O 1
ATOM 1399 N N . ASP A 1 189 ? -16.072 38.031 30.946 1.00 67.00 189 ASP A N 1
ATOM 1400 C CA . ASP A 1 189 ? -16.535 38.595 32.215 1.00 67.00 189 ASP A CA 1
ATOM 1401 C C . ASP A 1 189 ? -17.739 39.539 31.996 1.00 67.00 189 ASP A C 1
ATOM 1403 O O . ASP A 1 189 ? -18.156 39.798 30.861 1.00 67.00 189 ASP A O 1
ATOM 1407 N N . GLU A 1 190 ? -18.316 40.066 33.081 1.00 74.00 190 GLU A N 1
ATOM 1408 C CA . GLU A 1 190 ? -19.440 41.020 33.027 1.00 74.00 190 GLU A CA 1
ATOM 1409 C C . GLU A 1 190 ? -19.112 42.308 32.241 1.00 74.00 190 GLU A C 1
ATOM 1411 O O . GLU A 1 190 ? -20.013 43.064 31.882 1.00 74.00 190 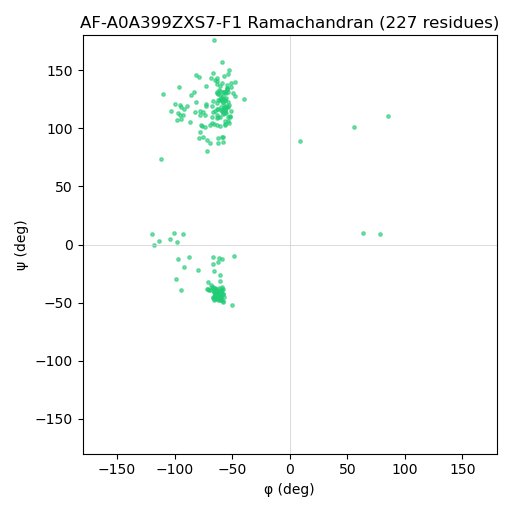GLU A O 1
ATOM 1416 N N . PHE A 1 191 ? -17.833 42.541 31.929 1.00 74.25 191 PHE A N 1
ATOM 1417 C CA . PHE A 1 191 ? -17.329 43.703 31.201 1.00 74.25 191 PHE A CA 1
ATOM 1418 C C . PHE A 1 191 ? -16.972 43.392 29.740 1.00 74.25 191 PHE A C 1
ATOM 1420 O O . PHE A 1 191 ? -16.485 44.270 29.027 1.00 74.25 191 PHE A O 1
ATOM 1427 N N . GLY A 1 192 ? -17.229 42.169 29.264 1.00 66.19 192 GLY A N 1
ATOM 1428 C CA . GLY A 1 192 ? -16.970 41.767 27.882 1.00 66.19 192 GLY A CA 1
ATOM 1429 C C . GLY A 1 192 ? -15.503 41.454 27.574 1.00 66.19 192 GLY A C 1
ATOM 1430 O O . GLY A 1 192 ? -15.164 41.242 26.408 1.00 66.19 192 GLY A O 1
ATOM 1431 N N . ASN A 1 193 ? -14.629 41.386 28.581 1.00 69.38 193 ASN A N 1
ATOM 1432 C CA . ASN A 1 193 ? -13.251 40.945 28.393 1.00 69.38 193 ASN A CA 1
ATOM 1433 C C . ASN A 1 193 ? -13.200 39.418 28.372 1.00 69.38 193 ASN A C 1
ATOM 1435 O O . ASN A 1 193 ? -13.956 38.758 29.082 1.00 69.38 193 ASN A O 1
ATOM 1439 N N . LEU A 1 194 ? -12.294 38.834 27.581 1.00 58.38 194 LEU A N 1
ATOM 1440 C CA . LEU A 1 194 ? -12.006 37.399 27.654 1.00 58.38 194 LEU A CA 1
ATOM 1441 C C . LEU A 1 194 ? -11.605 37.064 29.096 1.00 58.38 194 LEU A C 1
ATOM 1443 O O . LEU A 1 194 ? -10.568 37.545 29.555 1.00 58.38 194 LEU A O 1
ATOM 1447 N N . ALA A 1 195 ? -12.390 36.240 29.799 1.00 58.19 195 ALA A N 1
ATOM 1448 C CA . ALA A 1 195 ? -11.984 35.706 31.092 1.00 58.19 195 ALA A CA 1
ATOM 1449 C C . ALA A 1 195 ? -10.880 34.677 30.831 1.00 58.19 195 ALA A C 1
ATOM 1451 O O . ALA A 1 195 ? -11.118 33.475 30.729 1.00 58.19 195 ALA A O 1
ATOM 1452 N N . VAL A 1 196 ? -9.658 35.163 30.624 1.00 54.19 196 VAL A N 1
ATOM 1453 C CA . VAL A 1 196 ? -8.467 34.323 30.588 1.00 54.19 196 VAL A CA 1
ATOM 1454 C C . VAL A 1 196 ? -8.335 33.756 32.000 1.00 54.19 196 VAL A C 1
ATOM 1456 O O . VAL A 1 196 ? -8.165 34.545 32.935 1.00 54.19 196 VAL A O 1
ATOM 1459 N N . PRO A 1 197 ? -8.459 32.432 32.213 1.00 52.16 197 PRO A N 1
ATOM 1460 C CA . PRO A 1 197 ? -8.187 31.887 33.529 1.00 52.16 197 PRO A CA 1
ATOM 1461 C C . PRO A 1 197 ? -6.750 32.259 33.895 1.00 52.16 197 PRO A C 1
ATOM 1463 O O . PRO A 1 197 ? -5.839 32.127 33.074 1.00 52.16 197 PRO A O 1
ATOM 1466 N N . ALA A 1 198 ? -6.593 32.796 35.105 1.00 51.84 198 ALA A N 1
ATOM 1467 C CA . ALA A 1 198 ? -5.330 33.245 35.666 1.00 51.84 198 ALA A CA 1
ATOM 1468 C C . ALA A 1 198 ? -4.192 32.280 35.305 1.00 51.84 198 ALA A C 1
ATOM 1470 O O . ALA A 1 198 ? -4.320 31.077 35.528 1.00 51.84 198 ALA A O 1
ATOM 1471 N N . SER A 1 199 ? -3.136 32.840 34.703 1.00 48.50 199 SER A N 1
ATOM 1472 C CA . SER A 1 199 ? -1.838 32.229 34.383 1.00 48.50 199 SER A CA 1
ATOM 1473 C C . SER A 1 199 ? -1.770 30.714 34.610 1.00 48.50 199 SER A C 1
ATOM 1475 O O . SER A 1 199 ? -1.384 30.250 35.686 1.00 48.50 199 SER A O 1
ATOM 1477 N N . LEU A 1 200 ? -2.127 29.935 33.591 1.00 54.81 200 LEU A N 1
ATOM 1478 C CA . LEU A 1 200 ? -1.755 28.525 33.575 1.00 54.81 200 LEU A CA 1
ATOM 1479 C C . LEU A 1 200 ? -0.217 28.462 33.537 1.00 54.81 200 LEU A C 1
ATOM 1481 O O . LEU A 1 200 ? 0.384 29.185 32.733 1.00 54.81 200 LEU A O 1
ATOM 1485 N N . PRO A 1 201 ? 0.437 27.675 34.407 1.00 62.00 201 PRO A N 1
ATOM 1486 C CA . PRO A 1 201 ? 1.883 27.531 34.363 1.00 62.00 201 PRO A CA 1
ATOM 1487 C C . PRO A 1 201 ? 2.298 27.034 32.965 1.00 62.00 201 PRO A C 1
ATOM 1489 O O . PRO A 1 201 ? 1.701 26.076 32.468 1.00 62.00 201 PRO A O 1
ATOM 1492 N N . PRO A 1 202 ? 3.290 27.674 32.315 1.00 60.88 202 PRO A N 1
ATOM 1493 C CA . PRO A 1 202 ? 3.644 27.403 30.917 1.00 60.88 202 PRO A CA 1
ATOM 1494 C C . PRO A 1 202 ? 4.132 25.966 30.671 1.00 60.88 202 PRO A C 1
ATOM 1496 O O . PRO A 1 202 ? 4.138 25.515 29.529 1.00 60.88 202 PRO A O 1
ATOM 1499 N N . ASP A 1 203 ? 4.476 25.242 31.736 1.00 56.00 203 ASP A N 1
ATOM 1500 C CA . ASP A 1 203 ? 5.096 23.918 31.676 1.00 56.00 203 ASP A CA 1
ATOM 1501 C C . ASP A 1 203 ? 4.118 22.753 31.916 1.00 56.00 203 ASP A C 1
ATOM 1503 O O . ASP A 1 203 ? 4.550 21.610 32.067 1.00 56.00 203 ASP A O 1
ATOM 1507 N N . GLN A 1 204 ? 2.801 22.997 31.962 1.00 54.19 204 GLN A N 1
ATOM 1508 C CA . GLN A 1 204 ? 1.810 21.928 32.136 1.00 54.19 204 GLN A CA 1
ATOM 1509 C C . GLN A 1 204 ? 0.972 21.676 30.881 1.00 54.19 204 GLN A C 1
ATOM 1511 O O . GLN A 1 204 ? 0.351 22.572 30.310 1.00 54.19 204 GLN A O 1
ATOM 1516 N N . PHE A 1 205 ? 0.906 20.403 30.484 1.00 45.91 205 PHE A N 1
ATOM 1517 C CA . PHE A 1 205 ? 0.028 19.932 29.419 1.00 45.91 205 PHE A CA 1
ATOM 1518 C C . PHE A 1 205 ? -1.331 19.543 29.996 1.00 45.91 205 PHE A C 1
ATOM 1520 O O . PHE A 1 205 ? -1.443 18.618 30.799 1.00 45.91 205 PHE A O 1
ATOM 1527 N N . TYR A 1 206 ? -2.385 20.211 29.537 1.00 52.62 206 TYR 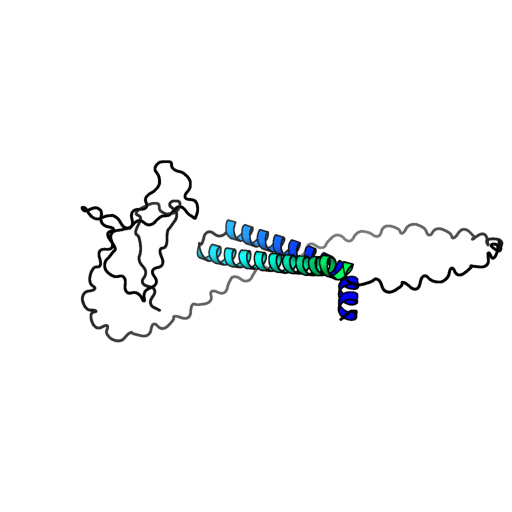A N 1
ATOM 1528 C CA . TYR A 1 206 ? -3.754 19.880 29.914 1.00 52.62 206 TYR A CA 1
ATOM 1529 C C . TYR A 1 206 ? -4.401 19.042 28.811 1.00 52.62 206 TYR A C 1
ATOM 1531 O O . TYR A 1 206 ? -4.509 19.478 27.664 1.00 52.62 206 TYR A O 1
ATOM 1539 N N . ARG A 1 207 ? -4.849 17.827 29.148 1.00 44.72 207 ARG A N 1
ATOM 1540 C CA . ARG A 1 207 ? -5.607 16.966 28.231 1.00 44.72 207 ARG A CA 1
ATOM 1541 C C . ARG A 1 207 ? -7.098 17.153 28.483 1.00 44.72 207 ARG A C 1
ATOM 1543 O O . ARG A 1 207 ? -7.613 16.736 29.516 1.00 44.72 207 ARG A O 1
ATOM 1550 N N . LEU A 1 208 ? -7.800 17.755 27.527 1.00 49.25 208 LEU A N 1
ATOM 1551 C CA . LEU A 1 208 ? -9.255 17.855 27.575 1.00 49.25 208 LEU A CA 1
ATOM 1552 C C . LEU A 1 208 ? -9.871 16.552 27.048 1.00 49.25 208 LEU A C 1
ATOM 1554 O O . LEU A 1 208 ? -9.727 16.224 25.870 1.00 49.25 208 LEU A O 1
ATOM 1558 N N . VAL A 1 209 ? -10.560 15.807 27.910 1.00 47.16 209 VAL A N 1
ATOM 1559 C CA . VAL A 1 209 ? -11.298 14.602 27.510 1.00 47.16 209 VAL A CA 1
ATOM 1560 C C . VAL A 1 209 ? -12.764 14.976 27.317 1.00 47.16 209 VAL A C 1
ATOM 1562 O O . VAL A 1 209 ? -13.482 15.234 28.280 1.00 47.16 209 VAL A O 1
ATOM 1565 N N . VAL A 1 210 ? -13.212 15.031 26.062 1.00 46.94 210 VAL A N 1
ATOM 1566 C CA . VAL A 1 210 ? -14.621 15.271 25.722 1.00 46.94 210 VAL A CA 1
ATOM 1567 C C . VAL A 1 210 ? -15.308 13.921 25.534 1.00 46.94 210 VAL A C 1
ATOM 1569 O O . VAL A 1 210 ? -15.060 13.234 24.546 1.00 46.94 210 VAL A O 1
ATOM 1572 N N . CYS A 1 211 ? -16.174 13.530 26.471 1.00 42.09 211 CYS A N 1
ATOM 1573 C CA . CYS A 1 211 ? -17.003 12.334 26.310 1.00 42.09 211 CYS A CA 1
ATOM 1574 C C . CYS A 1 211 ? -18.258 12.653 25.476 1.00 42.09 211 CYS A C 1
ATOM 1576 O O . CYS A 1 211 ? -18.959 13.621 25.785 1.00 42.09 211 CYS A O 1
ATOM 1578 N N . PRO A 1 212 ? -18.585 11.855 24.443 1.00 42.53 212 PRO A N 1
ATOM 1579 C CA . PRO A 1 212 ? -19.800 12.046 23.662 1.00 42.53 212 PRO A CA 1
ATOM 1580 C C . PRO A 1 212 ? -21.066 11.772 24.500 1.00 42.53 212 PRO A C 1
ATOM 1582 O O . PRO A 1 212 ? -21.072 10.886 25.359 1.00 42.53 212 PRO A O 1
ATOM 1585 N N . PRO A 1 213 ? -22.176 12.487 24.229 1.00 44.03 213 PRO A N 1
ATOM 1586 C CA . PRO A 1 213 ? -23.380 12.467 25.065 1.00 44.03 213 PRO A CA 1
ATOM 1587 C C . PRO A 1 213 ? -24.115 11.120 25.082 1.00 44.03 213 PRO A C 1
ATOM 1589 O O . PRO A 1 213 ? -24.894 10.872 25.997 1.00 44.03 213 PRO A O 1
ATOM 1592 N N . ALA A 1 214 ? -23.844 10.217 24.134 1.00 47.72 214 ALA A N 1
ATOM 1593 C CA . ALA A 1 214 ? -24.489 8.903 24.083 1.00 47.72 214 ALA A CA 1
ATOM 1594 C C . ALA A 1 214 ? -24.115 7.974 25.260 1.00 47.72 214 ALA A C 1
ATOM 1596 O O . ALA A 1 214 ? -24.735 6.928 25.414 1.00 47.72 214 ALA A O 1
ATOM 1597 N N . TRP A 1 215 ? -23.114 8.335 26.074 1.00 48.34 215 TRP A N 1
ATOM 1598 C CA . TRP A 1 215 ? -22.602 7.504 27.173 1.00 48.34 215 TRP A CA 1
ATOM 1599 C C . TRP A 1 215 ? -22.766 8.129 28.572 1.00 48.34 215 TRP A C 1
ATOM 1601 O O . TRP A 1 215 ? -22.431 7.490 29.564 1.00 48.34 215 TRP A O 1
ATOM 1611 N N . CYS A 1 216 ? -23.325 9.341 28.687 1.00 40.97 216 CYS A N 1
ATOM 1612 C CA . CYS A 1 216 ? -23.534 10.021 29.972 1.00 40.97 216 CYS A CA 1
ATOM 1613 C C . CYS A 1 216 ? -25.027 10.133 30.314 1.00 40.97 216 CYS A C 1
ATOM 1615 O O . CYS A 1 216 ? -25.611 11.216 30.288 1.00 40.97 216 CYS A O 1
ATOM 1617 N N . CYS A 1 217 ? -25.652 9.017 30.694 1.00 40.88 217 CYS A N 1
ATOM 1618 C CA . CYS A 1 217 ? -26.843 9.096 31.536 1.00 40.88 217 CYS A CA 1
ATOM 1619 C C . CYS A 1 217 ? -26.386 9.419 32.969 1.00 40.88 217 CYS A C 1
ATOM 1621 O O . CYS A 1 217 ? -25.745 8.599 33.615 1.00 40.88 217 CYS A O 1
ATOM 1623 N N . ALA A 1 218 ? -26.765 10.611 33.439 1.00 41.16 218 ALA A N 1
ATOM 1624 C CA . ALA A 1 218 ? -26.561 11.183 34.776 1.00 41.16 218 ALA A CA 1
ATOM 1625 C C . ALA A 1 218 ? -25.218 11.909 35.038 1.00 41.16 218 ALA A C 1
ATOM 1627 O O . ALA A 1 218 ? -24.169 11.307 35.222 1.00 41.16 218 ALA A O 1
ATOM 1628 N N . ARG A 1 219 ? -25.327 13.243 35.175 1.00 41.03 219 ARG A N 1
ATOM 1629 C CA . ARG A 1 219 ? -24.326 14.209 35.679 1.00 41.03 219 ARG A CA 1
ATOM 1630 C C . ARG A 1 219 ? -22.971 14.214 34.963 1.00 41.03 219 ARG A C 1
ATOM 1632 O O . ARG A 1 219 ? -22.052 13.484 35.314 1.00 41.03 219 ARG A O 1
ATOM 1639 N N . THR A 1 220 ? -22.805 15.195 34.079 1.00 38.03 220 THR A N 1
ATOM 1640 C CA . THR A 1 220 ? -21.512 15.654 33.559 1.00 38.03 220 THR A CA 1
ATOM 1641 C C . THR A 1 220 ? -20.610 16.109 34.715 1.00 38.03 220 THR A C 1
ATOM 1643 O O . THR A 1 220 ? -20.671 17.253 35.156 1.00 38.03 220 THR A O 1
ATOM 1646 N N . LYS A 1 221 ? -19.784 15.207 35.250 1.00 41.16 221 LYS A N 1
ATOM 1647 C CA . LYS A 1 221 ? -18.619 15.571 36.061 1.00 41.16 221 LYS A CA 1
ATOM 1648 C C . LYS A 1 221 ? -17.423 15.658 35.120 1.00 41.16 221 LYS A C 1
ATOM 1650 O O . LYS A 1 221 ? -16.988 14.645 34.584 1.00 41.16 221 LYS A O 1
ATOM 1655 N N . ILE A 1 222 ? -16.911 16.866 34.910 1.00 43.91 222 ILE A N 1
ATOM 1656 C CA . ILE A 1 222 ? -15.607 17.067 34.274 1.00 43.91 222 ILE A CA 1
ATOM 1657 C C . ILE A 1 222 ? -14.565 16.671 35.323 1.00 43.91 222 ILE A C 1
ATOM 1659 O O . ILE A 1 222 ? -14.463 17.319 36.364 1.00 43.91 222 ILE A O 1
ATOM 1663 N N . ALA A 1 223 ? -13.854 15.569 35.093 1.00 43.88 223 ALA A N 1
ATOM 1664 C CA . ALA A 1 223 ? -12.748 15.142 35.940 1.00 43.88 223 ALA A CA 1
ATOM 1665 C C . ALA A 1 223 ? -11.438 15.651 35.332 1.00 43.88 223 ALA A C 1
ATOM 1667 O O . ALA A 1 223 ? -11.103 15.310 34.199 1.00 43.88 223 ALA A O 1
ATOM 1668 N N . TRP A 1 224 ? -10.708 16.469 36.086 1.00 44.47 224 TRP A N 1
ATOM 1669 C CA . TRP A 1 224 ? -9.353 16.885 35.742 1.00 44.47 224 TRP A CA 1
ATOM 1670 C C . TRP A 1 224 ? -8.380 15.903 36.390 1.00 44.47 224 TRP A C 1
ATOM 1672 O O . TRP A 1 224 ? -8.344 15.785 37.613 1.00 44.47 224 TRP A O 1
ATOM 1682 N N . THR A 1 225 ? -7.611 15.172 35.587 1.00 43.91 225 THR A N 1
ATOM 1683 C CA . THR A 1 225 ? -6.509 14.343 36.086 1.00 43.91 225 THR A CA 1
ATOM 1684 C C . THR A 1 225 ? -5.202 15.059 35.793 1.00 43.91 225 THR A C 1
ATOM 1686 O O . THR A 1 225 ? -4.847 15.227 34.626 1.00 43.91 225 THR A O 1
ATOM 1689 N N . ASN A 1 226 ? -4.484 15.470 36.837 1.00 41.69 226 ASN A N 1
ATOM 1690 C CA . ASN A 1 226 ? -3.104 15.918 36.690 1.00 41.69 226 ASN A CA 1
ATOM 1691 C C . ASN A 1 226 ? -2.262 14.706 36.281 1.00 41.69 226 ASN A C 1
ATOM 1693 O O . ASN A 1 226 ? -2.137 13.752 37.047 1.00 41.69 226 ASN A O 1
ATOM 1697 N N . ALA A 1 227 ? -1.722 14.722 35.064 1.00 40.91 227 ALA A N 1
ATOM 1698 C CA . ALA A 1 227 ? -0.698 13.769 34.671 1.00 40.91 227 ALA A CA 1
ATOM 1699 C C . ALA A 1 227 ? 0.599 14.185 35.374 1.00 40.91 227 ALA A C 1
ATOM 1701 O O . ALA A 1 227 ? 1.231 15.163 34.980 1.00 40.91 227 ALA A O 1
ATOM 1702 N N . ALA A 1 228 ? 0.950 13.496 36.460 1.00 40.72 228 ALA A N 1
ATOM 1703 C CA . ALA A 1 228 ? 2.303 13.567 36.991 1.00 40.72 228 ALA A CA 1
ATOM 1704 C C . ALA A 1 228 ? 3.236 12.913 35.960 1.00 40.72 228 ALA A C 1
ATOM 1706 O O . ALA A 1 228 ? 2.974 11.783 35.538 1.00 40.72 228 ALA A O 1
ATOM 1707 N N . ALA A 1 229 ? 4.236 13.669 35.505 1.00 42.31 229 ALA A N 1
ATOM 1708 C CA . ALA A 1 229 ? 5.317 13.176 34.654 1.00 42.31 229 ALA A CA 1
ATOM 1709 C C . ALA A 1 229 ? 6.253 12.251 35.440 1.00 42.31 229 ALA A C 1
ATOM 1711 O O . ALA A 1 229 ? 6.444 12.511 36.652 1.00 42.31 229 ALA A O 1
#

Mean predicted aligned error: 18.85 Å

Foldseek 3Di:
DVVVVVVLVVCVVVLVVVLVVQLVVLVVQLVVLVVQCVPDPDPVSNVVSVVSNVVSVVSNVVSVVSNVVSVVCCVPVVVVDDPDPDPPPPPPPPPPPPPPPDPPDDPDDDDDDDDDDDDDDDDDDDPDDDDDDPDPDPPPPDPPPPPPDDDDDDPPPDPPQPDDDFDFPDPPPPPPPDPPPRDRQQDADPVRHRPPRPDDPPPADFDQDDDDPVPDPDDDDRDGDGPDD

Radius of gyration: 37.6 Å; Cα contacts (8 Å, |Δi|>4): 75; chains: 1; bounding box: 53×93×108 Å

pLDDT: mean 73.32, std 18.32, range [38.03, 98.19]

Sequence (229 aa):
MTAFLSLLDTFAIWFYLLGVVGILFGIKMLFDARRAARTTLFTLEQEQASDRAFRAVLVMGGFTLLIAVVAGINAFVGPNVTPEPTDVPAPTTVPYTPPLILPTVTLQPTETPEPPTAAPTAKPTEGAAPTQPPAPTATQAAAQVTPVAPPTEEPPPTPQFVYLAPALNVPPNGDSIGSNKVRFSWGTDEFGNLAVPASLPPDQFYRLVVCPPAWCCARTKIAWTNAAA

Secondary structure (DSSP, 8-state):
-HHHHHHHHHHHHHHHHHHHHHHHHHHHHHHHHHHHHHH--SHHHHHHHHHHHHHHHHHHHHHHHHHHHHHHHHHHHGGGSPPP-----------------PPP-----PPPPPPPP-PPPPPPP-PPPPPPPPP-------------PPP------------PPPP----TT-----TT----PPPB-TTS-B---S---TT---------GGG--S-----------

Solvent-accessible surface area (backbone atoms only — not comparable to full-atom values): 15553 Å² total; per-residue (Å²): 118,65,71,59,53,54,50,48,61,74,42,42,67,56,50,48,51,52,24,52,52,42,32,54,51,18,52,51,47,35,50,53,25,54,53,51,44,72,72,49,88,48,71,70,54,39,53,55,25,49,54,50,31,50,53,19,50,51,51,25,48,51,27,51,50,50,43,50,49,54,51,46,46,50,69,67,47,48,81,72,52,75,76,73,81,72,81,68,73,72,81,74,79,69,76,86,69,75,82,79,82,66,83,76,77,78,76,74,85,76,82,78,78,77,81,81,77,83,73,83,80,79,75,81,75,82,73,77,77,81,77,74,76,79,75,82,75,80,75,74,75,74,79,75,79,75,76,84,72,75,89,76,74,82,74,73,84,74,80,83,77,81,71,77,77,73,59,81,78,71,69,94,79,73,70,76,86,50,98,85,68,86,65,86,50,60,58,56,45,102,83,68,44,75,45,68,73,77,82,70,64,92,88,66,88,81,84,85,82,83,78,67,75,94,76,61,86,76,79,95,72,88,79,86,77,83,79,80,129

Nearest PDB structures (foldseek):
  4wpe-assembly1_A-2  TM=6.636E-01  e=3.707E+00  Saccharomyces cerevisiae S288C
  5l89-assembly3_Z  TM=7.261E-01  e=6.889E+00  Rhodospirillum rubrum
  3q0k-assembly1_A  TM=4.870E-01  e=5.053E+00  Homo sapiens
  7a0g-assembly1_EEE  TM=4.179E-01  e=8.296E+00  Serratia marcescens

=== Feature glossary ===
Key to the feature types in this record:

Secondary structure (8-state, DSSP). Secondary structure is the local, repeating backbone conformation. DSSP classifies it into eight states by reading the hydrogen-bond network: three helix types (H, G, I), two β types (E, B), two non-regular types (T, S), and unstructured coil (-).

Backbone torsions (φ/ψ). Backbone dihedral angles. Every residue except chain termini has a φ (preceding-C → N → Cα → C) and a ψ (N → Cα → C → next-N). They are reported in degrees following the IUPAC sign convention. Secondary structure is essentially a statement about which (φ, ψ) basin each residue occupies.

Predicted aligned error. Predicted Aligned Error (PAE) is an AlphaFold confidence matrix: entry (i, j) is the expected error in the position of residue j, in ångströms, when the prediction is superimposed on the true structure at residue i. Low PAE within a block of residues means that block is internally rigid and well-predicted; high PAE between two blocks means their relative placement is uncertain even if each block individually is confident.

B-factor. B-factor (Debye–Waller factor) reflects atomic displacement in the crystal lattice. It is an experimental observable (units Å²), not a prediction; low values mean the atom is pinned down, high values mean it moves or is heterogeneous across the crystal.

Secondary structure (3-state, P-SEA). Three-state secondary structure (P-SEA) collapses the eight DSSP classes into helix (a), strand (b), and coil (c). P-SEA assigns these from Cα geometry alone — distances and angles — without requiring backbone oxygens, so it works on any Cα trace.

Sequence. Primary structure: the covalent order of the twenty standard amino acids along the backbone. Two proteins with the same sequence will (almost always) fold to the same structure; two with 30% identity often share a fold but not the details.

pLDDT. pLDDT is the predicted lDDT-Cα score: AlphaFold's confidence that the local environment of each residue (all inter-atomic distances within 15 Å) is correctly placed. It is a per-residue number between 0 and 100, with higher meaning more reliable.

InterPro / GO / CATH / organism. Functional annotations link the protein to curated databases. InterPro entries identify conserved domains and families by matching the sequence against member-database signatures (Pfam, PROSITE, CDD, …). Gene Ontology (GO) terms describe molecular function, biological process, and cellular component in a controlled vocabulary. CATH places the structure in a hierarchical fold classification (Class/Architecture/Topology/Homologous-superfamily). The organism is the source species.

Contact-map, Ramachandran, and PAE plots. Three diagnostic plots accompany the record. The Cα contact map visualizes the tertiary structure as a 2D adjacency matrix (8 Å cutoff, sequence-local contacts suppressed). The Ramachandran plot shows the distribution of backbone (φ, ψ) torsions, with points in the α and β basins reflecting secondary structure content. The PAE plot shows AlphaFold's inter-residue confidence as a color matrix.

mmCIF coordinates. The mmCIF table is the protein's shape written out atom by atom. For each backbone N, Cα, C, and carbonyl O, it records an (x, y, z) coordinate triple in Å plus the residue type, chain letter, and residue number.

Radius of gyration, Cα contacts, bounding box. Three whole-structure scalars: the radius of gyration (RMS distance of Cα from centroid, in Å), the count of Cα–Cα contacts (pairs closer than 8 Å and separated by more than four residues in sequence — i.e. tertiary, not local, contacts), and the bounding-box dimensions. Together they distinguish compact globular folds from extended fibres or disordered chains.

Foldseek 3Di. The Foldseek 3Di string encodes local tertiary geometry as a 20-letter alphabet — one character per residue — derived from the relative positions of nearby Cα atoms. Unlike the amino-acid sequence, 3Di is a direct function of the 3D structure, so two proteins with the same fold have similar 3Di strings even at low sequence identity.

Rendered structure images. Six rendered views show the 3D structure from the faces of a cube — i.e. along ±x, ±y, ±z. Rendering representation is drawn randomly per protein from cartoon (secondary-structure ribbons), sticks (backbone bonds), or molecular surface; coloring is either N→C rainbow (blue at the N-terminus through red at the C-terminus) or one color per chain.

Nearest PDB structures. The Foldseek neighbor list gives the closest experimentally determined structures in the PDB, ranked by structural alignment. TM-score near 1 means near-identical fold; near 0.3 means only rough topology match. This is how one finds what a novel AlphaFold prediction most resembles in the solved-structure universe.

Solvent-accessible surface area. SASA measures how much of the protein is reachable by solvent. It is computed by rolling a water-sized probe over the atomic surface and summing the exposed area (Å²). Per-residue SASA distinguishes core (buried, low SASA) from surface (exposed, high SASA) residues; total SASA is a whole-molecule size measure.